Protein AF-A0A416MFR2-F1 (afdb_monomer_lite)

pLDDT: mean 89.06, std 9.49, range [51.16, 98.5]

Radius of gyration: 23.29 Å; chains: 1; bounding box: 56×55×57 Å

Sequence (315 aa):
MPYLSEDGSKNVYITNNTRLYGLNKDLEQEGNEQKLEDAMHVLEVMSTNEGCNALIGDVITSMWSIKGYKVSEESPYADAIQQINNGYMAPLIYNGWEGYSVSFGEAVRSWVEGKQTGEEAVAVLDEVQQQKKESGTTYYGEATELLDTKQAAQLSGQIFLEATGADAALISYNIYQPEVLSNLENGYGANGQILPGKMSEEDITIFLPTGWYDTLQTATLTGNQIKQMAKDGCDLRGNGYPYPYVLMTKDGSELEDENEYIVVICGIPKVMKESGSLNLQDTGIVGLDAAKEYLAKVGELSSATLDDSLVQTVE

Structure (mmCIF, N/CA/C/O backbone):
data_AF-A0A416MFR2-F1
#
_entry.id   AF-A0A416MFR2-F1
#
loop_
_atom_site.group_PDB
_atom_site.id
_atom_site.type_symbol
_atom_site.label_atom_id
_atom_site.label_alt_id
_atom_site.label_comp_id
_atom_site.label_asym_id
_atom_site.label_entity_id
_atom_site.label_seq_id
_atom_site.pdbx_PDB_ins_code
_atom_site.Cartn_x
_atom_site.Cartn_y
_atom_site.Cartn_z
_atom_site.occupancy
_atom_site.B_iso_or_equiv
_atom_site.auth_seq_id
_atom_site.auth_comp_id
_atom_site.auth_asym_id
_atom_site.auth_atom_id
_atom_site.pdbx_PDB_model_num
ATOM 1 N N . MET A 1 1 ? 17.347 -7.670 -24.859 1.00 63.47 1 MET A N 1
ATOM 2 C CA . MET A 1 1 ? 17.674 -8.801 -25.750 1.00 63.47 1 MET A CA 1
ATOM 3 C C . MET A 1 1 ? 18.120 -9.953 -24.875 1.00 63.47 1 MET A C 1
ATOM 5 O O . MET A 1 1 ? 18.930 -9.698 -23.989 1.00 63.47 1 MET A O 1
ATOM 9 N N . PRO A 1 2 ? 17.582 -11.170 -25.030 1.00 77.00 2 PRO A N 1
ATOM 10 C CA . PRO A 1 2 ? 18.097 -12.311 -24.287 1.00 77.00 2 PRO A CA 1
ATOM 11 C C . PRO A 1 2 ? 19.507 -12.655 -24.785 1.00 77.00 2 PRO A C 1
ATOM 13 O O . PRO A 1 2 ? 19.737 -12.757 -25.989 1.00 77.00 2 PRO A O 1
ATOM 16 N N . TYR A 1 3 ? 20.442 -12.826 -23.860 1.00 81.56 3 TYR A N 1
ATOM 17 C CA . TYR A 1 3 ? 21.670 -13.571 -24.082 1.00 81.56 3 TYR A CA 1
ATOM 18 C C . TYR A 1 3 ? 21.385 -15.029 -23.746 1.00 81.56 3 TYR A C 1
ATOM 20 O O . TYR A 1 3 ? 20.874 -15.324 -22.665 1.00 81.56 3 TYR A O 1
ATOM 28 N N . LEU A 1 4 ? 21.694 -15.922 -24.680 1.00 85.38 4 LEU A N 1
ATOM 29 C CA . LEU A 1 4 ? 21.561 -17.358 -24.491 1.00 85.38 4 LEU A CA 1
ATOM 30 C C . LEU A 1 4 ? 22.955 -17.973 -24.569 1.00 85.38 4 LEU A C 1
ATOM 32 O O . LEU A 1 4 ? 23.616 -17.870 -25.604 1.00 85.38 4 LEU A O 1
ATOM 36 N N . SER A 1 5 ? 23.406 -18.580 -23.475 1.00 82.69 5 SER A N 1
ATOM 37 C CA . SER A 1 5 ? 24.654 -19.345 -23.455 1.00 82.69 5 SER A CA 1
ATOM 38 C C . SER A 1 5 ? 24.498 -20.617 -24.288 1.00 82.69 5 SER A C 1
ATOM 40 O O . SER A 1 5 ? 23.414 -21.198 -24.330 1.00 82.69 5 SER A O 1
ATOM 42 N N . GLU A 1 6 ? 25.584 -21.094 -24.894 1.00 81.88 6 GLU A N 1
ATOM 43 C CA . GLU A 1 6 ? 25.571 -22.279 -25.768 1.00 81.88 6 GLU A CA 1
ATOM 44 C C . GLU A 1 6 ? 25.053 -23.548 -25.066 1.00 81.88 6 GLU A C 1
ATOM 46 O O . GLU A 1 6 ? 24.338 -24.343 -25.671 1.00 81.88 6 GLU A O 1
ATOM 51 N N . ASP A 1 7 ? 25.347 -23.707 -23.773 1.00 84.81 7 ASP A N 1
ATOM 52 C CA . ASP A 1 7 ? 24.879 -24.824 -22.942 1.00 84.81 7 ASP A CA 1
ATOM 53 C C . ASP A 1 7 ? 23.569 -24.531 -22.183 1.00 84.81 7 ASP A C 1
ATOM 55 O O . ASP A 1 7 ? 23.082 -25.369 -21.424 1.00 84.81 7 ASP A O 1
ATOM 59 N N . GLY A 1 8 ? 22.996 -23.339 -22.373 1.00 79.88 8 GLY A N 1
ATOM 60 C CA . GLY A 1 8 ? 21.787 -22.872 -21.693 1.00 79.88 8 GLY A CA 1
ATOM 61 C C . GLY A 1 8 ? 21.924 -22.585 -20.190 1.00 79.88 8 GLY A C 1
ATOM 62 O O . GLY A 1 8 ? 20.918 -22.260 -19.561 1.00 79.88 8 GLY A O 1
ATOM 63 N N . SER A 1 9 ? 23.121 -22.688 -19.601 1.00 80.06 9 SER A N 1
ATOM 64 C CA . SER A 1 9 ? 23.341 -22.524 -18.155 1.00 80.06 9 SER A CA 1
ATOM 65 C C . SER A 1 9 ? 23.285 -21.070 -17.669 1.00 80.06 9 SER A C 1
ATOM 67 O O . SER A 1 9 ? 22.998 -20.819 -16.499 1.00 80.06 9 SER A O 1
ATOM 69 N N . LYS A 1 10 ? 23.530 -20.107 -18.562 1.00 76.25 10 LYS A N 1
ATOM 70 C CA . LYS A 1 10 ? 23.619 -18.669 -18.274 1.00 76.25 10 LYS A CA 1
ATOM 71 C C . LYS A 1 10 ? 22.801 -17.861 -19.277 1.00 76.25 10 LYS A C 1
ATOM 73 O O . LYS A 1 10 ? 23.303 -16.983 -19.978 1.00 76.25 10 LYS A O 1
ATOM 78 N N . ASN A 1 11 ? 21.512 -18.170 -19.347 1.00 82.94 11 ASN A N 1
ATOM 79 C CA . ASN A 1 11 ? 20.561 -17.381 -20.120 1.00 82.94 11 ASN A CA 1
ATOM 80 C C . ASN A 1 11 ? 20.132 -16.156 -19.304 1.00 82.94 11 ASN A C 1
ATOM 82 O O . ASN A 1 11 ? 19.640 -16.303 -18.186 1.00 82.94 11 ASN A O 1
ATOM 86 N N . VAL A 1 12 ? 20.295 -14.952 -19.852 1.00 79.94 12 VAL A N 1
ATOM 87 C CA . VAL A 1 12 ? 19.971 -13.709 -19.142 1.00 79.94 12 VAL A CA 1
ATOM 88 C C . VAL A 1 12 ? 19.299 -12.693 -20.056 1.00 79.94 12 VAL A C 1
ATOM 90 O O . VAL A 1 12 ? 19.671 -12.527 -21.216 1.00 79.94 12 VAL A O 1
ATOM 93 N N . TYR A 1 13 ? 18.299 -11.981 -19.543 1.00 77.81 13 TYR A N 1
ATOM 94 C CA . TYR A 1 13 ? 17.712 -10.850 -20.253 1.00 77.81 13 TYR A CA 1
ATOM 95 C C . TYR A 1 13 ? 18.579 -9.611 -20.066 1.00 77.81 13 TYR A C 1
ATOM 97 O O . TYR A 1 13 ? 18.756 -9.128 -18.954 1.00 77.81 13 TYR A O 1
ATOM 105 N N . ILE A 1 14 ? 19.092 -9.066 -21.169 1.00 78.44 14 ILE A N 1
ATOM 106 C CA . ILE A 1 14 ? 19.822 -7.802 -21.149 1.00 78.44 14 ILE A CA 1
ATOM 107 C C . ILE A 1 14 ? 18.831 -6.653 -21.358 1.00 78.44 14 ILE A C 1
ATOM 109 O O . ILE A 1 14 ? 18.327 -6.442 -22.474 1.00 78.44 14 ILE A O 1
ATOM 113 N N . THR A 1 15 ? 18.574 -5.905 -20.289 1.00 74.50 15 THR A N 1
ATOM 114 C CA . THR A 1 15 ? 17.776 -4.671 -20.280 1.00 74.50 15 THR A CA 1
ATOM 115 C C . THR A 1 15 ? 18.671 -3.449 -20.055 1.00 74.50 15 THR A C 1
ATOM 117 O O . THR A 1 15 ? 19.781 -3.568 -19.545 1.00 74.50 15 THR A O 1
ATOM 120 N N . ASN A 1 16 ? 18.196 -2.269 -20.454 1.00 70.25 16 ASN A N 1
ATOM 121 C CA . ASN A 1 16 ? 18.824 -0.985 -20.133 1.00 70.25 16 ASN A CA 1
ATOM 122 C C . ASN A 1 16 ? 18.715 -0.674 -18.619 1.00 70.25 16 ASN A C 1
ATOM 124 O O . ASN A 1 16 ? 18.084 -1.437 -17.885 1.00 70.25 16 ASN A O 1
ATOM 128 N N . ASN A 1 17 ? 19.323 0.430 -18.162 1.00 68.38 17 ASN A N 1
ATOM 129 C CA . ASN A 1 17 ? 19.351 0.858 -16.755 1.00 68.38 17 ASN A CA 1
ATOM 130 C C . ASN A 1 17 ? 17.977 0.723 -16.079 1.00 68.38 17 ASN A C 1
ATOM 132 O O . ASN A 1 17 ? 17.013 1.371 -16.480 1.00 68.38 17 ASN A O 1
ATOM 136 N N . THR A 1 18 ? 17.910 -0.096 -15.031 1.00 64.62 18 THR A N 1
ATOM 137 C CA . THR A 1 18 ? 16.665 -0.411 -14.313 1.00 64.62 18 THR A CA 1
ATOM 138 C C . THR A 1 18 ? 16.421 0.481 -13.100 1.00 64.62 18 THR A C 1
ATOM 140 O O . THR A 1 18 ? 15.325 0.469 -12.550 1.00 64.62 18 THR A O 1
ATOM 143 N N . ARG A 1 19 ? 17.424 1.254 -12.664 1.00 72.19 19 ARG A N 1
ATOM 144 C CA . ARG A 1 19 ? 17.328 2.164 -11.516 1.00 72.19 19 ARG A CA 1
ATOM 145 C C . ARG A 1 19 ? 17.951 3.508 -11.860 1.00 72.19 19 ARG A C 1
ATOM 147 O O . ARG A 1 19 ? 19.097 3.572 -12.300 1.00 72.19 19 ARG A O 1
ATOM 154 N N . LEU A 1 20 ? 17.179 4.568 -11.657 1.00 78.25 20 LEU A N 1
ATOM 155 C CA . LEU A 1 20 ? 17.582 5.955 -11.848 1.00 78.25 20 LEU A CA 1
ATOM 156 C C . LEU A 1 20 ? 17.261 6.706 -10.557 1.00 78.25 20 LEU A C 1
ATOM 158 O O . LEU A 1 20 ? 16.184 6.521 -9.994 1.00 78.25 20 LEU A O 1
ATOM 162 N N . TYR A 1 21 ? 18.184 7.549 -10.107 1.00 82.12 21 TYR A N 1
ATOM 163 C CA . TYR A 1 21 ? 17.992 8.401 -8.938 1.00 82.12 21 TYR A CA 1
ATOM 164 C C . TYR A 1 21 ? 17.937 9.849 -9.415 1.00 82.12 21 TYR A C 1
ATOM 166 O O . TYR A 1 21 ? 18.883 10.338 -10.032 1.00 82.12 21 TYR A O 1
ATOM 174 N N . GLY A 1 22 ? 16.793 10.494 -9.200 1.00 86.12 22 GLY A N 1
ATOM 175 C CA . GLY A 1 22 ? 16.545 11.879 -9.588 1.00 86.12 22 GLY A CA 1
ATOM 176 C C . GLY A 1 22 ? 16.508 12.802 -8.377 1.00 86.12 22 GLY A C 1
ATOM 177 O O . GLY A 1 22 ? 16.241 12.366 -7.259 1.00 86.12 22 GLY A O 1
ATOM 178 N N . LEU A 1 23 ? 16.748 14.087 -8.616 1.00 92.19 23 LEU A N 1
ATOM 179 C CA . LEU A 1 23 ? 16.543 15.141 -7.630 1.00 92.19 23 LEU A CA 1
ATOM 180 C C . LEU A 1 23 ? 15.201 15.820 -7.873 1.00 92.19 23 LEU A C 1
ATOM 182 O O . LEU A 1 23 ? 14.804 16.033 -9.020 1.00 92.19 23 LEU A O 1
ATOM 186 N N . ASN A 1 24 ? 14.511 16.179 -6.792 1.00 90.25 24 ASN A N 1
ATOM 187 C CA . ASN A 1 24 ? 13.306 16.987 -6.898 1.00 90.25 24 ASN A CA 1
ATOM 188 C C . ASN A 1 24 ? 13.683 18.394 -7.399 1.00 90.25 24 ASN A C 1
ATOM 190 O O . ASN A 1 24 ? 14.586 19.025 -6.849 1.00 90.25 24 ASN A O 1
ATOM 194 N N . LYS A 1 25 ? 12.966 18.888 -8.414 1.00 91.38 25 LYS A N 1
ATOM 195 C CA . LYS A 1 25 ? 13.115 20.241 -8.969 1.00 91.38 25 LYS A CA 1
ATOM 196 C C . LYS A 1 25 ? 13.033 21.333 -7.897 1.00 91.38 25 LYS A C 1
ATOM 198 O O . LYS A 1 25 ? 13.699 22.355 -8.016 1.00 91.38 25 LYS A O 1
ATOM 203 N N . ASP A 1 26 ? 12.251 21.125 -6.843 1.00 91.56 26 ASP A N 1
ATOM 204 C CA . ASP A 1 26 ? 12.073 22.122 -5.784 1.00 91.56 26 ASP A CA 1
ATOM 205 C C . ASP A 1 26 ? 13.346 22.381 -4.964 1.00 91.56 26 ASP A C 1
ATOM 207 O O . ASP A 1 26 ? 13.441 23.395 -4.271 1.00 91.56 26 ASP A O 1
ATOM 211 N N . LEU A 1 27 ? 14.362 21.517 -5.076 1.00 94.56 27 LEU A N 1
ATOM 212 C CA . LEU A 1 27 ? 15.682 21.765 -4.495 1.00 94.56 27 LEU A CA 1
ATOM 213 C C . LEU A 1 27 ? 16.394 22.976 -5.126 1.00 94.56 27 LEU A C 1
ATOM 215 O O . LEU A 1 27 ? 17.307 23.513 -4.511 1.00 94.56 27 LEU A O 1
ATOM 219 N N . GLU A 1 28 ? 15.967 23.439 -6.306 1.00 92.06 28 GLU A N 1
ATOM 220 C CA . GLU A 1 28 ? 16.481 24.663 -6.940 1.00 92.06 28 GLU A CA 1
ATOM 221 C C . GLU A 1 28 ? 15.902 25.956 -6.333 1.00 92.06 28 GLU A C 1
ATOM 223 O O . GLU A 1 28 ? 16.357 27.051 -6.669 1.00 92.06 28 GLU A O 1
ATOM 228 N N . GLN A 1 29 ? 14.875 25.861 -5.480 1.00 95.31 29 GLN A N 1
ATOM 229 C CA . GLN A 1 29 ? 14.222 27.027 -4.880 1.00 95.31 29 GLN A C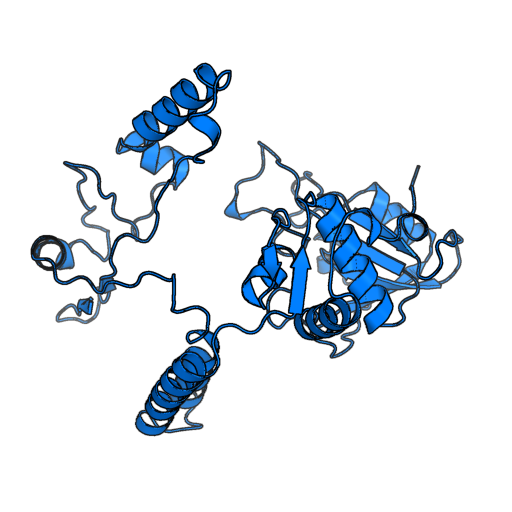A 1
ATOM 230 C C . GLN A 1 29 ? 15.095 27.671 -3.786 1.00 95.31 29 GLN A C 1
ATOM 232 O O . GLN A 1 29 ? 15.807 26.984 -3.053 1.00 95.31 29 GLN A O 1
ATOM 237 N N . GLU A 1 30 ? 15.003 28.999 -3.651 1.00 94.81 30 GLU A N 1
ATOM 238 C CA . GLU A 1 30 ? 15.726 29.776 -2.630 1.00 94.81 30 GLU A CA 1
ATOM 239 C C . GLU A 1 30 ? 15.417 29.260 -1.214 1.00 94.81 30 GLU A C 1
ATOM 241 O O . GLU A 1 30 ? 14.258 29.015 -0.867 1.00 94.81 30 GLU A O 1
ATOM 246 N N . GLY A 1 31 ? 16.455 29.085 -0.391 1.00 95.50 31 GLY A N 1
ATOM 247 C CA . GLY A 1 31 ? 16.345 28.526 0.960 1.00 95.50 31 GLY A CA 1
ATOM 248 C C . GLY A 1 31 ? 16.496 27.001 1.051 1.00 95.50 31 GLY A C 1
ATOM 249 O O . GLY A 1 31 ? 16.492 26.461 2.161 1.00 95.50 31 GLY A O 1
ATOM 250 N N . ASN A 1 32 ? 16.639 26.290 -0.075 1.00 96.50 32 ASN A N 1
ATOM 251 C CA . ASN A 1 32 ? 16.930 24.850 -0.111 1.00 96.50 32 ASN A CA 1
ATOM 252 C C . ASN A 1 32 ? 18.406 24.530 -0.423 1.00 96.50 32 ASN A C 1
ATOM 254 O O . ASN A 1 32 ? 18.726 23.369 -0.667 1.00 96.50 32 ASN A O 1
ATOM 258 N N . GLU A 1 33 ? 19.320 25.503 -0.377 1.00 97.12 33 GLU A N 1
ATOM 259 C CA . GLU A 1 33 ? 20.715 25.346 -0.817 1.00 97.12 33 GLU A CA 1
ATOM 260 C C . GLU A 1 33 ? 21.427 24.195 -0.096 1.00 97.12 33 GLU A C 1
ATOM 262 O O . GLU A 1 33 ? 22.039 23.350 -0.745 1.00 97.12 33 GLU A O 1
ATOM 267 N N . GLN A 1 34 ? 21.275 24.105 1.231 1.00 97.19 34 GLN A N 1
ATOM 268 C CA . GLN A 1 34 ? 21.856 23.006 2.008 1.00 97.19 34 GLN A CA 1
ATOM 269 C C . GLN A 1 34 ? 21.239 21.653 1.635 1.00 97.19 34 GLN A C 1
ATOM 271 O O . GLN A 1 34 ? 21.953 20.668 1.507 1.00 97.19 34 GLN A O 1
ATOM 276 N N . LYS A 1 35 ? 19.918 21.588 1.416 1.00 96.50 35 LYS A N 1
ATOM 277 C CA . LYS A 1 35 ? 19.254 20.333 1.022 1.00 96.50 35 LYS A CA 1
ATOM 278 C C . LYS A 1 35 ? 19.716 19.871 -0.355 1.00 96.50 35 LYS A C 1
ATOM 280 O O . LYS A 1 35 ? 19.846 18.672 -0.578 1.00 96.50 35 LYS A O 1
ATOM 285 N N . LEU A 1 36 ? 19.933 20.810 -1.277 1.00 96.56 36 LEU A N 1
ATOM 286 C CA . LEU A 1 36 ? 20.484 20.514 -2.592 1.00 96.56 36 LEU A CA 1
ATOM 287 C C . LEU A 1 36 ? 21.918 19.993 -2.468 1.00 96.56 36 LEU A C 1
ATOM 289 O O . LEU A 1 36 ? 22.236 18.983 -3.087 1.00 96.56 36 LEU A O 1
ATOM 293 N N . GLU A 1 37 ? 22.759 20.633 -1.652 1.00 96.75 37 GLU A N 1
ATOM 294 C CA . GLU A 1 37 ? 24.123 20.165 -1.379 1.00 96.75 37 GLU A CA 1
ATOM 295 C C . GLU A 1 37 ? 24.127 18.749 -0.784 1.00 96.75 37 GLU A C 1
ATOM 297 O O . GLU A 1 37 ? 24.805 17.866 -1.311 1.00 96.75 37 GLU A O 1
ATOM 302 N N . ASP A 1 38 ? 23.304 18.499 0.236 1.00 97.06 38 ASP A N 1
ATOM 303 C CA . ASP A 1 38 ? 23.187 17.190 0.883 1.00 97.06 38 ASP A CA 1
ATOM 304 C C . ASP A 1 38 ? 22.694 16.120 -0.105 1.00 97.06 38 ASP A C 1
ATOM 306 O O . ASP A 1 38 ? 23.257 15.028 -0.185 1.00 97.06 38 ASP A O 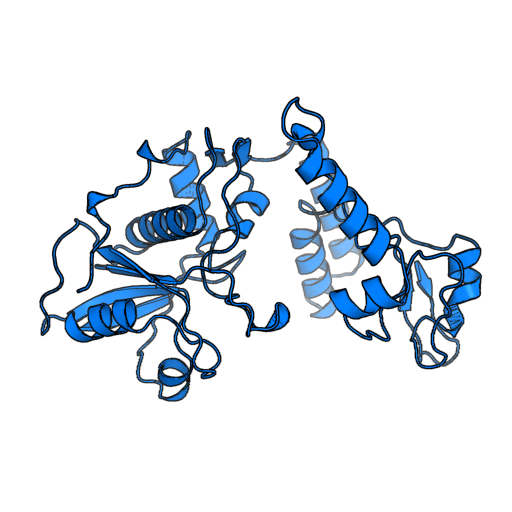1
ATOM 310 N N . ALA A 1 39 ? 21.672 16.429 -0.910 1.00 95.44 39 ALA A N 1
ATOM 311 C CA . ALA A 1 39 ? 21.140 15.500 -1.904 1.00 95.44 39 ALA A CA 1
ATOM 312 C C . ALA A 1 39 ? 22.156 15.204 -3.021 1.00 95.44 39 ALA A C 1
ATOM 314 O O . ALA A 1 39 ? 22.285 14.057 -3.458 1.00 95.44 39 ALA A O 1
ATOM 315 N N . MET A 1 40 ? 22.923 16.210 -3.452 1.00 95.25 40 MET A N 1
ATOM 316 C CA . MET A 1 40 ? 24.034 16.029 -4.387 1.00 95.25 40 MET A CA 1
ATOM 317 C C . MET A 1 40 ? 25.133 15.151 -3.787 1.00 95.25 40 MET A C 1
ATOM 319 O O . MET A 1 40 ? 25.654 14.280 -4.483 1.00 95.25 40 MET A O 1
ATOM 323 N N . HIS A 1 41 ? 25.451 15.329 -2.504 1.00 95.00 41 HIS A N 1
ATOM 324 C CA . HIS A 1 41 ? 26.432 14.496 -1.819 1.00 95.00 41 HIS A CA 1
ATOM 325 C C . HIS A 1 41 ? 25.961 13.039 -1.691 1.00 95.00 41 HIS A C 1
ATOM 327 O O . HIS A 1 41 ? 26.739 12.117 -1.923 1.00 95.00 41 HIS A O 1
ATOM 333 N N . VAL A 1 42 ? 24.672 12.797 -1.425 1.00 92.44 42 VAL A N 1
ATOM 334 C CA . VAL A 1 42 ? 24.102 11.438 -1.457 1.00 92.44 42 VAL A CA 1
ATOM 335 C C . VAL A 1 42 ? 24.283 10.801 -2.839 1.00 92.44 42 VAL A C 1
ATOM 337 O O . VAL A 1 42 ? 24.758 9.668 -2.932 1.00 92.44 42 VAL A O 1
ATOM 340 N N . LEU A 1 43 ? 23.976 11.526 -3.922 1.00 91.56 43 LEU A N 1
ATOM 341 C CA . LEU A 1 43 ? 24.185 11.024 -5.286 1.00 91.56 43 LEU A CA 1
ATOM 342 C C . LEU A 1 43 ? 25.665 10.782 -5.607 1.00 91.56 43 LEU A C 1
ATOM 344 O O . LEU A 1 43 ? 25.987 9.818 -6.304 1.00 91.56 43 LEU A O 1
ATOM 348 N N . GLU A 1 44 ? 26.568 11.618 -5.096 1.00 91.38 44 GLU A N 1
ATOM 349 C CA . GLU A 1 44 ? 28.017 11.434 -5.216 1.00 91.38 44 GLU A CA 1
ATOM 350 C C . GLU A 1 44 ? 28.464 10.133 -4.541 1.00 91.38 44 GLU A C 1
ATOM 352 O O . GLU A 1 44 ? 29.106 9.300 -5.185 1.00 91.38 44 GLU A O 1
ATOM 357 N N . VAL A 1 45 ? 28.073 9.920 -3.280 1.00 91.06 45 VAL A N 1
ATOM 358 C CA . VAL A 1 45 ? 28.378 8.697 -2.524 1.00 91.06 45 VAL A CA 1
ATOM 359 C C . VAL A 1 45 ? 27.841 7.472 -3.264 1.00 91.06 45 VAL A C 1
ATOM 361 O O . VAL A 1 45 ? 28.574 6.501 -3.474 1.00 91.06 45 VAL A O 1
ATOM 364 N N . MET A 1 46 ? 26.593 7.535 -3.736 1.00 88.00 46 MET A N 1
ATOM 365 C CA . MET A 1 46 ? 25.954 6.466 -4.511 1.00 88.00 46 MET A CA 1
ATOM 366 C C . MET A 1 46 ? 26.618 6.218 -5.870 1.00 88.00 46 MET A C 1
ATOM 368 O O . MET A 1 46 ? 26.549 5.106 -6.386 1.00 88.00 46 MET A O 1
ATOM 372 N N . SER A 1 47 ? 27.322 7.200 -6.432 1.00 87.56 47 SER A N 1
ATOM 373 C CA . SER A 1 47 ? 28.048 7.076 -7.704 1.00 87.56 47 SER A CA 1
ATOM 374 C C . SER A 1 47 ? 29.405 6.365 -7.565 1.00 87.56 47 SER A C 1
ATOM 376 O O . SER A 1 47 ? 30.283 6.499 -8.422 1.00 87.56 47 SER A O 1
ATOM 378 N N . THR A 1 48 ? 29.582 5.573 -6.504 1.00 88.62 48 THR A N 1
ATOM 379 C CA . THR A 1 48 ? 30.757 4.732 -6.247 1.00 88.62 48 THR A CA 1
ATOM 380 C C . THR A 1 48 ? 30.358 3.260 -6.098 1.00 88.62 48 THR A C 1
ATOM 382 O O . THR A 1 48 ? 29.226 2.945 -5.733 1.00 88.62 48 THR A O 1
ATOM 385 N N . ASN A 1 49 ? 31.284 2.332 -6.379 1.00 85.31 49 ASN A N 1
ATOM 386 C CA . ASN A 1 49 ? 31.015 0.896 -6.196 1.00 85.31 49 ASN A CA 1
ATOM 387 C C . ASN A 1 49 ? 30.631 0.580 -4.741 1.00 85.31 49 ASN A C 1
ATOM 389 O O . ASN A 1 49 ? 29.743 -0.230 -4.505 1.00 85.31 49 ASN A O 1
ATOM 393 N N . GLU A 1 50 ? 31.288 1.235 -3.780 1.00 86.50 50 GLU A N 1
ATOM 394 C CA . GLU A 1 50 ? 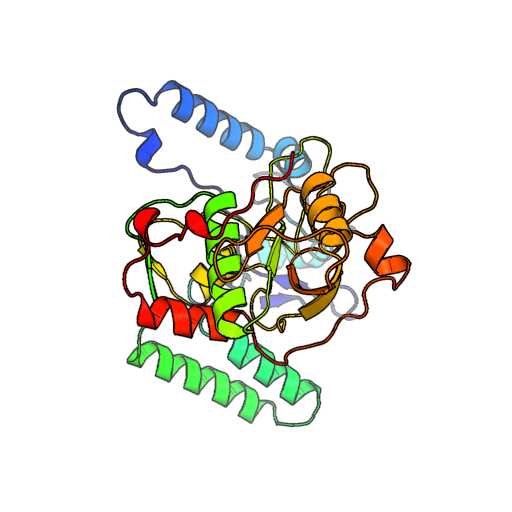30.996 1.094 -2.352 1.00 86.50 50 GLU A CA 1
ATOM 395 C C . GLU A 1 50 ? 29.596 1.611 -2.008 1.00 86.50 50 GLU A C 1
ATOM 397 O O . GLU A 1 50 ? 28.830 0.895 -1.371 1.00 86.50 50 GLU A O 1
ATOM 402 N N . GLY A 1 51 ? 29.220 2.798 -2.495 1.00 87.12 51 GLY A N 1
ATOM 403 C CA . GLY A 1 51 ? 27.899 3.376 -2.251 1.00 87.12 51 GLY A CA 1
ATOM 404 C C . GLY A 1 51 ? 26.756 2.558 -2.854 1.00 87.12 51 GLY A C 1
ATOM 405 O O . GLY A 1 51 ? 25.763 2.300 -2.177 1.00 87.12 51 GLY A O 1
ATOM 406 N N . CYS A 1 52 ? 26.901 2.084 -4.098 1.00 83.94 52 CYS A N 1
ATOM 407 C CA . CYS A 1 52 ? 25.912 1.191 -4.714 1.00 83.94 52 CYS A CA 1
ATOM 408 C C . CYS A 1 52 ? 25.769 -0.129 -3.940 1.00 83.94 52 CYS A C 1
ATOM 410 O O . CYS A 1 52 ? 24.646 -0.568 -3.685 1.00 83.94 52 CYS A O 1
ATOM 412 N N . ASN A 1 53 ? 26.889 -0.730 -3.519 1.00 80.75 53 ASN A N 1
ATOM 413 C CA . ASN A 1 53 ? 26.879 -1.947 -2.705 1.00 80.75 53 ASN A CA 1
ATOM 414 C C . ASN A 1 53 ? 26.255 -1.714 -1.321 1.00 80.75 53 ASN A C 1
ATOM 416 O O . ASN A 1 53 ? 25.562 -2.593 -0.822 1.00 80.75 53 ASN A O 1
ATOM 420 N N . ALA A 1 54 ? 26.466 -0.551 -0.702 1.00 83.25 54 ALA A N 1
ATOM 421 C CA . ALA A 1 54 ? 25.855 -0.214 0.582 1.00 83.25 54 ALA A CA 1
ATOM 422 C C . ALA A 1 54 ? 24.328 -0.059 0.478 1.00 83.25 54 ALA A C 1
ATOM 424 O O . ALA A 1 54 ? 23.611 -0.456 1.393 1.00 83.25 54 ALA A O 1
ATOM 425 N N . LEU A 1 55 ? 23.828 0.489 -0.636 1.00 78.19 55 LEU A N 1
ATOM 426 C CA . LEU A 1 55 ? 22.398 0.727 -0.840 1.00 78.19 55 LEU A CA 1
ATOM 427 C C . LEU A 1 55 ? 21.629 -0.528 -1.270 1.00 78.19 55 LEU A C 1
ATOM 429 O O . LEU A 1 55 ? 20.526 -0.775 -0.788 1.00 78.19 55 LEU A O 1
ATOM 433 N N . ILE A 1 56 ? 22.167 -1.284 -2.229 1.00 76.06 56 ILE A N 1
ATOM 434 C CA . ILE A 1 56 ? 21.455 -2.411 -2.855 1.00 76.06 56 ILE A CA 1
ATOM 435 C C . ILE A 1 56 ? 21.905 -3.760 -2.273 1.00 76.06 56 ILE A C 1
ATOM 437 O O . ILE A 1 56 ? 21.175 -4.747 -2.370 1.00 76.06 56 ILE A O 1
ATOM 441 N N . GLY A 1 57 ? 23.073 -3.808 -1.634 1.00 72.44 57 GLY A N 1
ATOM 442 C CA . GLY A 1 57 ? 23.745 -5.048 -1.264 1.00 72.44 57 GLY A CA 1
ATOM 443 C C . GLY A 1 57 ? 24.540 -5.646 -2.426 1.00 72.44 57 GLY A C 1
ATOM 444 O O . GLY A 1 57 ? 24.499 -5.166 -3.562 1.00 72.44 57 GLY A O 1
ATOM 445 N N . ASP A 1 58 ? 25.275 -6.720 -2.136 1.00 69.81 58 ASP A N 1
ATOM 446 C CA . ASP A 1 58 ? 25.963 -7.506 -3.159 1.00 69.81 58 ASP A CA 1
ATOM 447 C C . ASP A 1 58 ? 24.960 -8.430 -3.858 1.00 69.81 58 ASP A C 1
ATOM 449 O O . ASP A 1 58 ? 24.531 -9.454 -3.320 1.00 69.81 58 ASP A O 1
ATOM 453 N N . VAL A 1 59 ? 24.526 -8.020 -5.048 1.00 72.44 59 VAL A N 1
ATOM 454 C CA . VAL A 1 59 ? 23.533 -8.738 -5.844 1.00 72.44 59 VAL A CA 1
ATOM 455 C C . VAL A 1 59 ? 24.197 -9.197 -7.133 1.00 72.44 59 VAL A C 1
ATOM 457 O O . VAL A 1 59 ? 24.371 -8.410 -8.062 1.00 72.44 59 VAL A O 1
ATOM 460 N N . ILE A 1 60 ? 24.510 -10.493 -7.222 1.00 77.31 60 ILE A N 1
ATOM 461 C CA . ILE A 1 60 ? 25.181 -11.088 -8.393 1.00 77.31 60 ILE A CA 1
ATOM 462 C C . ILE A 1 60 ? 24.404 -10.880 -9.704 1.00 77.31 60 ILE A C 1
ATOM 464 O O . ILE A 1 60 ? 24.990 -10.901 -10.786 1.00 77.31 60 ILE A O 1
ATOM 468 N N . THR A 1 61 ? 23.090 -10.651 -9.614 1.00 76.69 61 THR A N 1
ATOM 469 C CA . THR A 1 61 ? 22.182 -10.378 -10.738 1.00 76.69 61 THR A CA 1
ATOM 470 C C . THR A 1 61 ? 22.039 -8.886 -11.070 1.00 76.69 61 THR A C 1
ATOM 472 O O . THR A 1 61 ? 21.134 -8.521 -11.819 1.00 76.69 61 THR A O 1
ATOM 475 N N . SER A 1 62 ? 22.895 -8.021 -10.527 1.00 78.44 62 SER A N 1
ATOM 476 C CA . SER A 1 62 ? 22.924 -6.582 -10.805 1.00 78.44 62 SER A CA 1
ATOM 477 C C . SER A 1 62 ? 24.285 -6.167 -11.364 1.00 78.44 62 SER A C 1
ATOM 479 O O . SER A 1 62 ? 25.302 -6.805 -11.105 1.00 78.44 62 SER A O 1
ATOM 481 N N . MET A 1 63 ? 24.311 -5.082 -12.139 1.00 81.81 63 MET A N 1
ATOM 482 C CA . MET A 1 63 ? 25.541 -4.450 -12.616 1.00 81.81 63 MET A CA 1
ATOM 483 C C . MET A 1 63 ? 25.459 -2.948 -12.382 1.00 81.81 63 MET A C 1
ATOM 485 O O . MET A 1 63 ? 24.417 -2.339 -12.629 1.00 81.81 63 MET A O 1
ATOM 489 N N . TRP A 1 64 ? 26.562 -2.339 -11.951 1.00 82.94 64 TRP A N 1
ATOM 490 C CA . TRP A 1 64 ? 26.612 -0.897 -11.740 1.00 82.94 64 TRP A CA 1
ATOM 491 C C . TRP A 1 64 ? 27.030 -0.182 -13.016 1.00 82.94 64 TRP A C 1
ATOM 493 O O . TRP A 1 64 ? 28.062 -0.487 -13.614 1.00 82.94 64 TRP A O 1
ATOM 503 N N . SER A 1 65 ? 26.273 0.845 -13.390 1.00 78.94 65 SER A N 1
ATOM 504 C CA . SER A 1 65 ? 26.613 1.796 -14.453 1.00 78.94 65 SER A CA 1
ATOM 505 C C . SER A 1 65 ? 27.699 2.792 -14.008 1.00 78.94 65 SER A C 1
ATOM 507 O O . SER A 1 65 ? 27.665 3.972 -14.350 1.00 78.94 65 SER A O 1
ATOM 509 N N . ILE A 1 66 ? 28.671 2.314 -13.225 1.00 82.88 66 ILE A N 1
ATOM 510 C CA . ILE A 1 66 ? 29.791 3.078 -12.680 1.00 82.88 66 ILE A CA 1
ATOM 511 C C . ILE A 1 66 ? 31.037 2.749 -13.487 1.00 82.88 66 ILE A C 1
ATOM 513 O O . ILE A 1 66 ? 31.361 1.589 -13.758 1.00 82.88 66 ILE A O 1
ATOM 517 N N . LYS A 1 67 ? 31.781 3.789 -13.858 1.00 78.19 67 LYS A N 1
ATOM 518 C CA . LYS A 1 67 ? 33.032 3.621 -14.590 1.00 78.19 67 LYS A CA 1
ATOM 519 C C . LYS A 1 67 ? 34.000 2.743 -13.791 1.00 78.19 67 LYS A C 1
ATOM 521 O O . LYS A 1 67 ? 34.390 3.085 -12.681 1.00 78.19 67 LYS A O 1
ATOM 526 N N . GLY A 1 68 ? 34.442 1.645 -14.401 1.00 78.75 68 GLY A N 1
ATOM 527 C CA . GLY A 1 68 ? 35.396 0.721 -13.785 1.00 78.75 68 GLY A CA 1
ATOM 528 C C . GLY A 1 68 ? 34.768 -0.326 -12.864 1.00 78.75 68 GLY A C 1
ATOM 529 O O . GLY A 1 68 ? 35.518 -1.077 -12.240 1.00 78.75 68 GLY A O 1
ATOM 530 N N . TYR A 1 69 ? 33.434 -0.416 -12.795 1.00 85.00 69 TYR A N 1
ATOM 531 C CA . TYR A 1 69 ? 32.772 -1.581 -12.214 1.00 85.00 69 TYR A CA 1
ATOM 532 C C . TYR A 1 69 ? 33.221 -2.859 -12.935 1.00 85.00 69 TYR A C 1
ATOM 534 O O . TYR A 1 69 ? 33.361 -2.888 -14.162 1.00 85.00 69 TYR A O 1
ATOM 542 N N . LYS A 1 70 ? 33.479 -3.912 -12.159 1.00 85.38 70 LYS A N 1
ATOM 543 C CA . LYS A 1 70 ? 33.867 -5.225 -12.670 1.00 85.38 70 LYS A CA 1
ATOM 544 C C . LYS A 1 70 ? 32.752 -6.203 -12.358 1.00 85.38 70 LYS A C 1
ATOM 546 O O . LYS A 1 70 ? 32.448 -6.431 -11.193 1.00 85.38 70 LYS A O 1
ATOM 551 N N . VAL A 1 71 ? 32.180 -6.779 -13.407 1.00 86.06 71 VAL A N 1
ATOM 552 C CA . VAL A 1 71 ? 31.208 -7.861 -13.277 1.00 86.06 71 VAL A CA 1
ATOM 553 C C . VAL A 1 71 ? 31.912 -9.069 -12.661 1.00 86.06 71 VAL A C 1
ATOM 555 O O . VAL A 1 71 ? 32.997 -9.444 -13.108 1.00 86.06 71 VAL A O 1
ATOM 558 N N . SER A 1 72 ? 31.313 -9.641 -11.616 1.00 85.50 72 SER A N 1
ATOM 559 C CA . SER A 1 72 ? 31.794 -10.884 -11.005 1.00 85.50 72 SER A CA 1
ATOM 560 C C . SER A 1 72 ? 31.742 -12.030 -12.017 1.00 85.50 72 SER A C 1
ATOM 562 O O . SER A 1 72 ? 30.790 -12.118 -12.789 1.00 85.50 72 SER A O 1
ATOM 564 N N . GLU A 1 73 ? 32.714 -12.944 -11.985 1.00 84.88 73 GLU A N 1
ATOM 565 C CA . GLU A 1 73 ? 32.688 -14.167 -12.808 1.00 84.88 73 GLU A CA 1
ATOM 566 C C . GLU A 1 73 ? 31.498 -15.079 -12.463 1.00 84.88 73 GLU A C 1
ATOM 568 O O . GLU A 1 73 ? 31.027 -15.840 -13.306 1.00 84.88 73 GLU A O 1
ATOM 573 N N . GLU A 1 74 ? 30.977 -14.961 -11.239 1.00 85.44 74 GLU A N 1
ATOM 574 C CA . GLU A 1 74 ? 29.785 -15.675 -10.772 1.00 85.44 74 GLU A CA 1
ATOM 575 C C . GLU A 1 74 ? 28.478 -15.014 -11.234 1.00 85.44 74 GLU A C 1
ATOM 577 O O . GLU A 1 74 ? 27.398 -15.585 -11.080 1.00 85.44 74 GLU A O 1
ATOM 582 N N . SER A 1 75 ? 28.545 -13.808 -11.807 1.00 85.75 75 SER A N 1
ATOM 583 C CA . SER A 1 75 ? 27.361 -13.125 -12.318 1.00 85.75 75 SER A CA 1
ATOM 584 C C . SER A 1 75 ? 26.807 -13.850 -13.550 1.00 85.75 75 SER A C 1
ATOM 586 O O . SER A 1 75 ? 27.575 -14.192 -14.456 1.00 85.75 75 SER A O 1
ATOM 588 N N . PRO A 1 76 ? 25.474 -13.985 -13.692 1.00 81.62 76 PRO A N 1
ATOM 589 C CA . PRO A 1 76 ? 24.871 -14.465 -14.936 1.00 81.62 76 PRO A CA 1
ATOM 590 C C . PRO A 1 76 ? 25.174 -13.552 -16.137 1.00 81.62 76 PRO A C 1
ATOM 592 O O . PRO A 1 76 ? 25.023 -13.979 -17.277 1.00 81.62 76 PRO A O 1
ATOM 595 N N . TYR A 1 77 ? 25.628 -12.313 -15.907 1.00 85.62 77 TYR A N 1
ATOM 596 C CA . TYR A 1 77 ? 26.019 -11.379 -16.964 1.00 85.62 77 TYR A CA 1
ATOM 597 C C . TYR A 1 77 ? 27.492 -11.485 -17.381 1.00 85.62 77 TYR A C 1
ATOM 599 O O . TYR A 1 77 ? 27.879 -10.824 -18.347 1.00 85.62 77 TYR A O 1
ATOM 607 N N . ALA A 1 78 ? 28.314 -12.292 -16.694 1.00 87.88 78 ALA A N 1
ATOM 608 C CA . ALA A 1 78 ? 29.754 -12.388 -16.955 1.00 87.88 78 ALA A CA 1
ATOM 609 C C . ALA A 1 78 ? 30.052 -12.694 -18.433 1.00 87.88 78 ALA A C 1
ATOM 611 O O . ALA A 1 78 ? 30.866 -12.020 -19.066 1.00 87.88 78 ALA A O 1
ATOM 612 N N . ASP A 1 79 ? 29.299 -13.629 -19.012 1.00 88.12 79 ASP A N 1
ATOM 613 C CA . ASP A 1 79 ? 29.499 -14.091 -20.389 1.00 88.12 79 ASP A CA 1
ATOM 614 C C . ASP A 1 79 ? 28.814 -13.167 -21.420 1.00 88.12 79 ASP A C 1
ATOM 616 O O . ASP A 1 79 ? 29.113 -13.201 -22.616 1.00 88.12 79 ASP A O 1
ATOM 620 N N . ALA A 1 80 ? 27.922 -12.287 -20.953 1.00 87.00 80 ALA A N 1
ATOM 621 C CA . ALA A 1 80 ? 27.165 -11.339 -21.765 1.00 87.00 80 ALA A CA 1
ATOM 622 C C . ALA A 1 80 ? 27.820 -9.947 -21.856 1.00 87.00 80 ALA A C 1
ATOM 624 O O . ALA A 1 80 ? 27.373 -9.106 -22.642 1.00 87.00 80 ALA A O 1
ATOM 625 N N . ILE A 1 81 ? 28.886 -9.677 -21.089 1.00 86.12 81 ILE A N 1
ATOM 626 C CA . ILE A 1 81 ? 29.432 -8.321 -20.907 1.00 86.12 81 ILE A CA 1
ATOM 627 C C . ILE A 1 81 ? 29.893 -7.661 -22.209 1.00 86.12 81 ILE A C 1
ATOM 629 O O . ILE A 1 81 ? 29.721 -6.458 -22.401 1.00 86.12 81 ILE A O 1
ATOM 633 N N . GLN A 1 82 ? 30.435 -8.441 -23.147 1.00 85.75 82 GLN A N 1
ATOM 634 C CA . GLN A 1 82 ? 30.833 -7.914 -24.451 1.00 85.75 82 GLN A CA 1
ATOM 635 C C . GLN A 1 82 ? 29.614 -7.469 -25.268 1.00 85.75 82 GLN A C 1
ATOM 637 O O . GLN A 1 82 ? 29.663 -6.428 -25.918 1.00 85.75 82 GLN A O 1
ATOM 642 N N . GLN A 1 83 ? 28.511 -8.223 -25.220 1.00 84.06 83 GLN A N 1
ATOM 643 C CA . GLN A 1 83 ? 27.273 -7.841 -25.898 1.00 84.06 83 GLN A CA 1
ATOM 644 C C . GLN A 1 83 ? 26.669 -6.580 -25.268 1.00 84.06 83 GLN A C 1
ATOM 646 O O . GLN A 1 83 ? 26.285 -5.660 -25.988 1.00 84.06 83 GLN A O 1
ATOM 651 N N . ILE A 1 84 ? 26.677 -6.487 -23.937 1.00 84.00 84 ILE A N 1
ATOM 652 C CA . ILE A 1 84 ? 26.234 -5.294 -23.202 1.00 84.00 84 ILE A CA 1
ATOM 653 C C . ILE A 1 84 ? 27.047 -4.062 -23.620 1.00 84.00 84 ILE A C 1
ATOM 655 O O . ILE A 1 84 ? 26.471 -3.058 -24.033 1.00 84.00 84 ILE A O 1
ATOM 659 N N . ASN A 1 85 ? 28.381 -4.158 -23.604 1.00 81.88 85 ASN A N 1
ATOM 660 C CA . ASN A 1 85 ? 29.278 -3.065 -24.002 1.00 81.88 85 ASN A CA 1
ATOM 661 C C . ASN A 1 85 ? 29.126 -2.661 -25.476 1.00 81.88 85 ASN A C 1
ATOM 663 O O . ASN A 1 85 ? 29.363 -1.508 -25.829 1.00 81.88 85 ASN A O 1
ATOM 667 N N . ASN A 1 86 ? 28.705 -3.592 -26.333 1.00 85.19 86 ASN A N 1
ATOM 668 C CA . ASN A 1 86 ? 28.393 -3.330 -27.737 1.00 85.19 86 ASN A CA 1
ATOM 669 C C . ASN A 1 86 ? 26.980 -2.749 -27.945 1.00 85.19 86 ASN A C 1
ATOM 671 O O . ASN A 1 86 ? 26.575 -2.531 -29.086 1.00 85.19 86 ASN A O 1
ATOM 675 N N . GLY A 1 87 ? 26.223 -2.503 -26.871 1.00 75.75 87 GLY A N 1
ATOM 676 C CA . GLY A 1 87 ? 24.898 -1.890 -26.930 1.00 75.75 87 GLY A CA 1
ATOM 677 C C . GLY A 1 87 ? 23.752 -2.860 -27.226 1.00 75.75 87 GLY A C 1
ATOM 678 O O . GLY A 1 87 ? 22.655 -2.402 -27.539 1.00 75.75 87 GLY A O 1
ATOM 679 N N . TYR A 1 88 ? 23.952 -4.179 -27.108 1.00 80.19 88 TYR A N 1
ATOM 680 C CA . TYR A 1 88 ? 22.889 -5.184 -27.280 1.00 80.19 88 TYR A CA 1
ATOM 681 C C . TYR A 1 88 ? 21.963 -5.250 -26.054 1.00 80.19 88 TYR A C 1
ATOM 683 O O . TYR A 1 88 ? 21.806 -6.285 -25.407 1.00 80.19 88 TYR A O 1
ATOM 691 N N . MET A 1 89 ? 21.329 -4.126 -25.730 1.00 75.56 89 MET A N 1
ATOM 692 C CA . MET A 1 89 ? 20.414 -3.971 -24.602 1.00 75.56 89 MET A CA 1
ATOM 693 C C . MET A 1 89 ? 19.008 -3.676 -25.122 1.00 75.56 89 MET A C 1
ATOM 695 O O . MET A 1 89 ? 18.838 -2.900 -26.060 1.00 75.56 89 MET A O 1
ATOM 699 N N . ALA A 1 90 ? 17.981 -4.285 -24.522 1.00 71.06 90 ALA A N 1
ATOM 700 C CA . ALA A 1 90 ? 16.612 -3.834 -24.772 1.00 71.06 90 ALA A CA 1
ATOM 701 C C . ALA A 1 90 ? 16.332 -2.583 -23.923 1.00 71.06 90 ALA A C 1
ATOM 703 O O . ALA A 1 90 ? 16.574 -2.631 -22.714 1.00 71.06 90 ALA A O 1
ATOM 704 N N . PRO A 1 91 ? 15.801 -1.490 -24.496 1.00 61.31 91 PRO A N 1
ATOM 705 C CA . PRO A 1 91 ? 15.300 -0.362 -23.725 1.00 61.31 91 PRO A CA 1
ATOM 706 C C . PRO A 1 91 ? 13.993 -0.773 -23.040 1.00 61.31 91 PRO A C 1
ATOM 708 O O . PRO A 1 91 ? 12.906 -0.444 -23.498 1.00 61.31 91 PRO A O 1
ATOM 711 N N . LEU A 1 92 ? 14.094 -1.542 -21.958 1.00 59.44 92 LEU A N 1
ATOM 712 C CA . LEU A 1 92 ? 12.964 -1.782 -21.075 1.00 59.44 92 LEU A CA 1
ATOM 713 C C . LEU A 1 92 ? 12.904 -0.613 -20.093 1.00 59.44 92 LEU A C 1
ATOM 715 O O . LEU A 1 92 ? 13.452 -0.672 -18.997 1.00 59.44 92 LEU A O 1
ATOM 719 N N . ILE A 1 93 ? 12.325 0.495 -20.539 1.00 55.66 93 ILE A N 1
ATOM 720 C CA . ILE A 1 93 ? 11.902 1.560 -19.635 1.00 55.66 93 ILE A CA 1
ATOM 721 C C . ILE A 1 93 ? 10.502 1.135 -19.205 1.00 55.66 93 ILE A C 1
ATOM 723 O O . ILE A 1 93 ? 9.642 1.052 -20.068 1.00 55.66 93 ILE A O 1
ATOM 727 N N . TYR A 1 94 ? 10.280 0.802 -17.929 1.00 54.91 94 TYR A N 1
ATOM 728 C CA . TYR A 1 94 ? 8.938 0.435 -17.442 1.00 54.91 94 TYR A CA 1
ATOM 729 C C . TYR A 1 94 ? 7.903 1.532 -17.736 1.00 54.91 94 TYR A C 1
ATOM 731 O O . TYR A 1 94 ? 6.758 1.204 -18.011 1.00 54.91 94 TYR A O 1
ATOM 739 N N . ASN A 1 95 ? 8.353 2.792 -17.787 1.00 51.16 95 ASN A N 1
ATOM 740 C CA . ASN A 1 95 ? 7.554 3.947 -18.182 1.00 51.16 95 ASN A CA 1
ATOM 741 C C . ASN A 1 95 ? 6.965 3.779 -19.590 1.00 51.16 95 ASN A C 1
ATOM 743 O O . ASN A 1 95 ? 7.695 3.728 -20.586 1.00 51.16 95 ASN A O 1
ATOM 747 N N . GLY A 1 96 ? 5.642 3.702 -19.651 1.00 58.75 96 GLY A N 1
ATOM 748 C CA . GLY A 1 96 ? 4.858 3.444 -20.846 1.00 58.75 96 GLY A CA 1
ATOM 749 C C . GLY A 1 96 ? 4.526 1.968 -21.076 1.00 58.75 96 GLY A C 1
ATOM 750 O O . GLY A 1 96 ? 3.909 1.681 -22.094 1.00 58.75 96 GLY A O 1
ATOM 751 N N . TRP A 1 97 ? 4.912 1.035 -20.194 1.00 65.25 97 TRP A N 1
ATOM 752 C CA . TRP A 1 97 ? 4.531 -0.389 -20.260 1.00 65.25 97 TRP A CA 1
ATOM 753 C C . TRP A 1 97 ? 3.413 -0.767 -19.293 1.00 65.25 97 TRP A C 1
ATOM 755 O O . TRP A 1 97 ? 2.880 -1.878 -19.365 1.00 65.25 97 TRP A O 1
ATOM 765 N N . GLU A 1 98 ? 3.049 0.123 -18.385 1.00 67.62 98 GLU A N 1
ATOM 766 C CA . GLU A 1 98 ? 2.185 -0.182 -17.255 1.00 67.62 98 GLU A CA 1
ATOM 767 C C . GLU A 1 98 ? 0.775 -0.582 -17.719 1.00 67.62 98 GLU A C 1
ATOM 769 O O . GLU A 1 98 ? 0.241 -1.609 -17.303 1.00 67.62 98 GLU A O 1
ATOM 774 N N . GLY A 1 99 ? 0.263 0.096 -18.750 1.00 68.50 99 GLY A N 1
ATOM 775 C CA . GLY A 1 99 ? -0.994 -0.257 -19.413 1.00 68.50 99 GLY A CA 1
ATOM 776 C C . GLY A 1 99 ? -0.959 -1.506 -20.309 1.00 68.50 99 GLY A C 1
ATOM 777 O O . GLY A 1 99 ? -2.001 -1.861 -20.854 1.00 68.50 99 GLY A O 1
ATOM 778 N N . TYR A 1 100 ? 0.202 -2.140 -20.495 1.00 73.50 100 TYR A N 1
ATOM 779 C CA . TYR A 1 100 ? 0.408 -3.296 -21.385 1.00 73.50 100 TYR A CA 1
ATOM 780 C C . TYR A 1 100 ? 0.789 -4.565 -20.624 1.00 73.50 100 TYR A C 1
ATOM 782 O O . TYR A 1 100 ? 0.467 -5.675 -21.050 1.00 73.50 100 TYR A O 1
ATOM 790 N N . SER A 1 101 ? 1.492 -4.394 -19.503 1.00 74.75 101 SER A N 1
ATOM 791 C CA . SER A 1 101 ? 2.183 -5.471 -18.793 1.00 74.75 101 SER A CA 1
ATOM 792 C C . SER A 1 101 ? 1.226 -6.531 -18.265 1.00 74.75 101 SER A C 1
ATOM 794 O O . SER A 1 101 ? 1.523 -7.717 -18.371 1.00 74.75 101 SER A O 1
ATOM 796 N N . VAL A 1 102 ? 0.065 -6.120 -17.748 1.00 76.88 102 VAL A N 1
ATOM 797 C CA . VAL A 1 102 ? -0.944 -7.036 -17.200 1.00 76.88 102 VAL A CA 1
ATOM 798 C C . VAL A 1 102 ? -1.555 -7.904 -18.293 1.00 76.88 102 VAL A C 1
ATOM 800 O O . VAL A 1 102 ? -1.448 -9.127 -18.237 1.00 76.88 102 VAL A O 1
ATOM 803 N N . SER A 1 103 ? -2.157 -7.286 -19.311 1.00 81.50 103 SER A N 1
ATOM 804 C CA . SER A 1 103 ? -2.824 -8.011 -20.396 1.00 81.50 103 SER A CA 1
ATOM 805 C C . SER A 1 103 ? -1.851 -8.917 -21.145 1.00 81.50 103 SER A C 1
ATOM 807 O O . SER A 1 103 ? -2.184 -10.058 -21.462 1.00 81.50 103 SER A O 1
ATOM 809 N N . PHE A 1 104 ? -0.620 -8.445 -21.369 1.00 84.69 104 PHE A N 1
ATOM 810 C CA . PHE A 1 104 ? 0.424 -9.266 -21.965 1.00 84.69 104 PHE A CA 1
ATOM 811 C C . PHE A 1 104 ? 0.874 -10.401 -21.037 1.00 84.69 104 PHE A C 1
ATOM 813 O O . PHE A 1 104 ? 1.035 -11.531 -21.490 1.00 84.69 104 PHE A O 1
ATOM 820 N N . GLY A 1 105 ? 1.034 -10.137 -19.739 1.00 84.31 105 GLY A N 1
ATOM 821 C CA . GLY A 1 105 ? 1.391 -11.142 -18.739 1.00 84.31 105 GLY A CA 1
ATOM 822 C C . GLY A 1 105 ? 0.363 -12.271 -18.644 1.00 84.31 105 GLY A C 1
ATOM 823 O O . GLY A 1 105 ? 0.738 -13.441 -18.693 1.00 84.31 105 GLY A O 1
ATOM 824 N N . GLU A 1 106 ? -0.928 -11.939 -18.596 1.00 85.62 106 GLU A N 1
ATOM 825 C CA . GLU A 1 106 ? -2.027 -12.916 -18.585 1.00 85.62 106 GLU A CA 1
ATOM 826 C C . GLU A 1 106 ? -2.125 -13.702 -19.899 1.00 85.62 106 GLU A C 1
ATOM 828 O O . GLU A 1 106 ? -2.379 -14.913 -19.899 1.00 85.62 106 GLU A O 1
ATOM 833 N N . ALA A 1 107 ? -1.848 -13.050 -21.029 1.00 89.50 107 ALA A N 1
ATOM 834 C CA . ALA A 1 107 ? -1.774 -13.717 -22.318 1.00 89.50 107 ALA A CA 1
ATOM 835 C C . ALA A 1 107 ? -0.601 -14.715 -22.378 1.00 89.50 107 ALA A C 1
ATOM 837 O O . ALA A 1 107 ? -0.764 -15.871 -22.781 1.00 89.50 107 ALA A O 1
ATOM 838 N N . VAL A 1 108 ? 0.587 -14.318 -21.921 1.00 89.56 108 VAL A N 1
ATOM 839 C CA . VAL A 1 108 ? 1.747 -15.217 -21.842 1.00 89.56 108 VAL A CA 1
ATOM 840 C C . VAL A 1 108 ? 1.473 -16.365 -20.873 1.00 89.56 108 VAL A C 1
ATOM 842 O O . VAL A 1 108 ? 1.757 -17.516 -21.201 1.00 89.56 108 VAL A O 1
ATOM 845 N N . ARG A 1 109 ? 0.861 -16.092 -19.716 1.00 87.19 109 ARG A N 1
ATOM 846 C CA . ARG A 1 109 ? 0.443 -17.122 -18.759 1.00 87.19 109 ARG A CA 1
ATOM 847 C C . ARG A 1 109 ? -0.501 -18.132 -19.407 1.00 87.19 109 ARG A C 1
ATOM 849 O O . ARG A 1 109 ? -0.244 -19.330 -19.340 1.00 87.19 109 ARG A O 1
ATOM 856 N N . SER A 1 110 ? -1.550 -17.660 -20.074 1.00 89.31 110 SER A N 1
ATOM 857 C CA . SER A 1 110 ? -2.526 -18.518 -20.755 1.00 89.31 110 SER A CA 1
ATOM 858 C C . SER A 1 110 ? -1.883 -19.352 -21.864 1.00 89.31 110 SER A C 1
ATOM 860 O O . SER A 1 110 ? -2.248 -20.513 -22.052 1.00 89.31 110 SER A O 1
ATOM 862 N N . TRP A 1 111 ? -0.894 -18.798 -22.573 1.00 94.69 111 TRP A N 1
ATOM 863 C CA . TRP A 1 111 ? -0.120 -19.540 -23.568 1.00 94.69 111 TRP A CA 1
ATOM 864 C C . TRP A 1 111 ? 0.729 -20.645 -22.926 1.00 94.69 111 TRP A C 1
ATOM 866 O O . TRP A 1 111 ? 0.674 -21.793 -23.366 1.00 94.69 111 TRP A O 1
ATOM 876 N N . VAL A 1 112 ? 1.456 -20.337 -21.848 1.00 90.06 112 VAL A N 1
ATOM 877 C CA . VAL A 1 112 ? 2.265 -21.315 -21.096 1.00 90.06 112 VAL A CA 1
ATOM 878 C C . VAL A 1 112 ? 1.397 -22.421 -20.487 1.00 90.06 112 VAL A C 1
ATOM 880 O O . VAL A 1 112 ? 1.800 -23.582 -20.462 1.00 90.06 112 VAL A O 1
ATOM 883 N N . GLU A 1 113 ? 0.185 -22.088 -20.046 1.00 90.62 113 GLU A N 1
ATOM 884 C CA . GLU A 1 113 ? -0.807 -23.045 -19.543 1.00 90.62 113 GLU A CA 1
ATOM 885 C C . GLU A 1 113 ? -1.485 -23.867 -20.663 1.00 90.62 113 GLU A C 1
ATOM 887 O O . GLU A 1 113 ? -2.296 -24.748 -20.372 1.00 90.62 113 GLU A O 1
ATOM 892 N N . GLY A 1 114 ? -1.173 -23.603 -21.939 1.00 93.12 114 GLY A N 1
ATOM 893 C CA . GLY A 1 114 ? -1.749 -24.295 -23.096 1.00 93.12 114 GLY A CA 1
ATOM 894 C C . GLY A 1 114 ? -3.209 -23.934 -23.386 1.00 93.12 114 GLY A C 1
ATOM 895 O O . GLY A 1 114 ? -3.883 -24.656 -24.121 1.00 93.12 114 GLY A O 1
ATOM 896 N N . LYS A 1 115 ? -3.713 -22.839 -22.803 1.00 93.44 115 LYS A N 1
ATOM 897 C CA . LYS A 1 115 ? -5.083 -22.336 -22.994 1.00 93.44 115 LYS A CA 1
ATOM 898 C C . LYS A 1 115 ? -5.238 -21.503 -24.269 1.00 93.44 115 LYS A C 1
ATOM 900 O O . LYS A 1 115 ? -6.357 -21.363 -24.749 1.00 93.44 115 LYS A O 1
ATOM 905 N N . GLN A 1 116 ? -4.134 -20.979 -24.803 1.00 92.38 116 GLN A N 1
ATOM 906 C CA . GLN A 1 116 ? -4.072 -20.259 -26.078 1.00 92.38 116 GLN A CA 1
ATOM 907 C C . GLN A 1 116 ? -2.726 -20.485 -26.786 1.00 92.38 116 GLN A C 1
ATOM 909 O O . GLN A 1 116 ? -1.793 -21.050 -26.213 1.00 92.38 116 GLN A O 1
ATOM 914 N N . THR A 1 117 ? -2.627 -20.051 -28.036 1.00 94.62 117 THR A N 1
ATOM 915 C CA . THR A 1 117 ? -1.418 -20.088 -28.870 1.00 94.62 117 THR A CA 1
ATOM 916 C C . THR A 1 117 ? -0.515 -18.875 -28.636 1.00 94.62 117 THR A C 1
ATOM 918 O O . THR A 1 117 ? -0.923 -17.860 -28.068 1.00 94.62 117 THR A O 1
ATOM 921 N N . GLY A 1 118 ? 0.734 -18.970 -29.101 1.00 89.56 118 GLY A N 1
ATOM 922 C CA . GLY A 1 118 ? 1.662 -17.840 -29.071 1.00 89.56 118 GLY A CA 1
ATOM 923 C C . GLY A 1 118 ? 1.197 -16.692 -29.969 1.00 89.56 118 GLY A C 1
ATOM 924 O O . GLY A 1 118 ? 1.314 -15.536 -29.573 1.00 89.56 118 GLY A O 1
ATOM 925 N N . GLU A 1 119 ? 0.616 -16.989 -31.139 1.00 93.38 119 GLU A N 1
ATOM 926 C CA . GLU A 1 119 ? 0.039 -15.959 -32.009 1.00 93.38 119 GLU A CA 1
ATOM 927 C C . GLU A 1 119 ? -1.140 -15.230 -31.348 1.00 93.38 119 GLU A C 1
ATOM 929 O O . GLU A 1 119 ? -1.215 -14.006 -31.430 1.00 93.38 119 GLU A O 1
ATOM 934 N N . GLU A 1 120 ? -2.025 -15.950 -30.652 1.00 91.00 120 GLU A N 1
ATOM 935 C CA . GLU A 1 120 ? -3.122 -15.340 -29.884 1.00 91.00 120 GLU A CA 1
ATOM 936 C C . GLU A 1 120 ? -2.590 -14.457 -28.747 1.00 91.00 120 GLU A C 1
ATOM 938 O O . GLU A 1 120 ? -3.100 -13.360 -28.533 1.00 91.00 120 GLU A O 1
ATOM 943 N N . ALA A 1 121 ? -1.515 -14.873 -28.068 1.00 89.88 121 ALA A N 1
ATOM 944 C CA . ALA A 1 121 ? -0.894 -14.058 -27.027 1.00 89.88 121 ALA A CA 1
ATOM 945 C C . ALA A 1 121 ? -0.279 -12.754 -27.569 1.00 89.88 121 ALA A C 1
ATOM 947 O O . ALA A 1 121 ? -0.370 -11.710 -26.923 1.00 89.88 121 ALA A O 1
ATOM 948 N N . VAL A 1 122 ? 0.330 -12.802 -28.758 1.00 89.19 122 VAL A N 1
ATOM 949 C CA . VAL A 1 122 ? 0.864 -11.610 -29.439 1.00 89.19 122 VAL A CA 1
ATOM 950 C C . VAL A 1 122 ? -0.267 -10.698 -29.914 1.00 89.19 122 VAL A C 1
ATOM 952 O O . VAL A 1 122 ? -0.170 -9.486 -29.744 1.00 89.19 122 VAL A O 1
ATOM 955 N N . ALA A 1 123 ? -1.364 -11.257 -30.432 1.00 90.81 123 ALA A N 1
ATOM 956 C CA . ALA A 1 123 ? -2.519 -10.472 -30.865 1.00 90.81 123 ALA A CA 1
ATOM 957 C C . ALA A 1 123 ? -3.136 -9.650 -29.718 1.00 90.81 123 ALA A C 1
ATOM 959 O O . ALA A 1 123 ? -3.534 -8.509 -29.939 1.00 90.81 123 ALA A O 1
ATOM 960 N N . VAL A 1 124 ? -3.146 -10.182 -28.487 1.00 88.12 124 VAL A N 1
ATOM 961 C CA . VAL A 1 124 ? -3.556 -9.421 -27.291 1.00 88.12 124 VAL A CA 1
ATOM 962 C C . VAL A 1 124 ? -2.657 -8.201 -27.075 1.00 88.12 124 VAL A C 1
ATOM 964 O O . VAL A 1 124 ? -3.154 -7.119 -26.772 1.00 88.12 124 VAL A O 1
ATOM 967 N N . LEU A 1 125 ? -1.339 -8.336 -27.252 1.00 83.06 125 LEU A N 1
ATOM 968 C CA . LEU A 1 125 ? -0.418 -7.204 -27.113 1.00 83.06 125 LEU A CA 1
ATOM 969 C C . LEU A 1 125 ? -0.675 -6.128 -28.179 1.00 83.06 125 LEU A C 1
ATOM 971 O O . LEU A 1 125 ? -0.692 -4.942 -27.847 1.00 83.06 125 LEU A O 1
ATOM 975 N N . ASP A 1 126 ? -0.897 -6.537 -29.429 1.00 84.56 126 ASP A N 1
ATOM 976 C CA . ASP A 1 126 ? -1.199 -5.623 -30.537 1.00 84.56 126 ASP A CA 1
ATOM 977 C C . ASP A 1 126 ? -2.523 -4.877 -30.307 1.00 84.56 126 ASP A C 1
ATOM 979 O O . ASP A 1 126 ? -2.599 -3.659 -30.495 1.00 84.56 126 ASP A O 1
ATOM 983 N N . GLU A 1 127 ? -3.556 -5.583 -29.841 1.00 85.56 127 GLU A N 1
ATOM 984 C CA . GLU A 1 127 ? -4.852 -4.989 -29.519 1.00 85.56 127 GLU A CA 1
ATOM 985 C C . GLU A 1 127 ? -4.732 -3.966 -28.382 1.00 85.56 127 GLU A C 1
ATOM 987 O O . GLU A 1 127 ? -5.234 -2.849 -28.505 1.00 85.56 127 GLU A O 1
ATOM 992 N N . VAL A 1 128 ? -4.010 -4.294 -27.307 1.00 81.50 128 VAL A N 1
ATOM 993 C CA . VAL A 1 128 ? -3.817 -3.381 -26.169 1.00 81.50 128 VAL A CA 1
ATOM 994 C C . VAL A 1 128 ? -3.003 -2.150 -26.584 1.00 81.50 128 VAL A C 1
ATOM 996 O O . VAL A 1 128 ? -3.348 -1.034 -26.193 1.00 81.50 128 VAL A O 1
ATOM 999 N N . GLN A 1 129 ? -1.972 -2.311 -27.428 1.00 73.44 129 GLN A N 1
ATOM 1000 C CA . GLN A 1 129 ? -1.248 -1.195 -28.067 1.00 73.44 129 GLN A CA 1
ATOM 1001 C C . GLN A 1 129 ? -2.169 -0.269 -28.840 1.00 73.44 129 GLN A C 1
ATOM 1003 O O . GLN A 1 129 ? -2.083 0.955 -28.694 1.00 73.44 129 GLN A O 1
ATOM 1008 N N . GLN A 1 130 ? -3.068 -0.833 -29.635 1.00 78.12 130 GLN A N 1
ATOM 1009 C CA . GLN A 1 130 ? -3.997 -0.040 -30.415 1.00 78.12 130 GLN A CA 1
ATOM 1010 C C . GLN A 1 130 ? -5.031 0.667 -29.528 1.00 78.12 130 GLN A C 1
ATOM 1012 O O . GLN A 1 130 ? -5.215 1.877 -29.663 1.00 78.12 130 GLN A O 1
ATOM 1017 N N . GLN A 1 131 ? -5.619 -0.040 -28.562 1.00 74.12 131 GLN A N 1
ATOM 1018 C CA . GLN A 1 131 ? -6.578 0.522 -27.612 1.00 74.12 131 GLN A CA 1
ATOM 1019 C C . GLN A 1 131 ? -5.971 1.672 -26.808 1.00 74.12 131 GLN A C 1
ATOM 1021 O O . GLN A 1 131 ? -6.549 2.752 -26.772 1.00 74.12 131 GLN A O 1
ATOM 1026 N N . LYS A 1 132 ? -4.780 1.501 -26.224 1.00 69.06 132 LYS A N 1
ATOM 1027 C CA . LYS A 1 132 ? -4.129 2.549 -25.418 1.00 69.06 132 LYS A CA 1
ATOM 1028 C C . LYS A 1 132 ? -3.759 3.778 -26.239 1.00 69.06 132 LYS A C 1
ATOM 1030 O O . LYS A 1 132 ? -3.889 4.905 -25.757 1.00 69.06 132 LYS A O 1
ATOM 1035 N N . LYS A 1 133 ? -3.339 3.575 -27.490 1.00 69.00 133 LYS A N 1
ATOM 1036 C CA . LYS A 1 133 ? -3.075 4.672 -28.427 1.00 69.00 133 LYS A CA 1
ATOM 1037 C C . LYS A 1 133 ? -4.340 5.479 -28.742 1.00 69.00 133 LYS A C 1
ATOM 1039 O O . LYS A 1 133 ? -4.237 6.673 -29.012 1.00 69.00 133 LYS A O 1
ATOM 1044 N N . GLU A 1 134 ? -5.505 4.841 -28.710 1.00 69.44 134 GLU A N 1
ATOM 1045 C CA . GLU A 1 134 ? -6.801 5.456 -29.009 1.00 69.44 134 GLU A CA 1
ATOM 1046 C C . GLU A 1 134 ? -7.508 6.022 -27.759 1.00 69.44 134 GLU A C 1
ATOM 1048 O O . GLU A 1 134 ? -8.175 7.050 -27.861 1.00 69.44 134 GLU A O 1
ATOM 1053 N N . SER A 1 135 ? -7.344 5.404 -26.582 1.00 66.81 135 SER A N 1
ATOM 1054 C CA . SER A 1 135 ? -8.088 5.726 -25.354 1.00 66.81 135 SER A CA 1
ATOM 1055 C C . SER A 1 135 ? -7.385 6.702 -24.406 1.00 66.81 135 SER A C 1
ATOM 1057 O O . SER A 1 135 ? -8.050 7.349 -23.600 1.00 66.81 135 SER A O 1
ATOM 1059 N N . GLY A 1 136 ? -6.051 6.801 -24.458 1.00 69.94 136 GLY A N 1
ATOM 1060 C CA . GLY A 1 136 ? -5.274 7.457 -23.401 1.00 69.94 136 GLY A CA 1
ATOM 1061 C C . GLY A 1 136 ? -5.358 6.717 -22.055 1.00 69.94 136 GLY A C 1
ATOM 1062 O O . GLY A 1 136 ? -5.849 5.586 -21.976 1.00 69.94 136 GLY A O 1
ATOM 1063 N N . THR A 1 137 ? -4.846 7.342 -20.991 1.00 76.56 137 THR A N 1
ATOM 1064 C CA . THR A 1 137 ? -4.909 6.810 -19.619 1.00 76.56 137 THR A CA 1
ATOM 1065 C C . THR A 1 137 ? -6.275 7.097 -18.997 1.00 76.56 137 THR A C 1
ATOM 1067 O O . THR A 1 137 ? -6.734 8.240 -18.999 1.00 76.56 137 THR A O 1
ATOM 1070 N N . THR A 1 138 ? -6.915 6.064 -18.445 1.00 86.19 138 THR A N 1
ATOM 1071 C CA . THR A 1 138 ? -8.135 6.210 -17.642 1.00 86.19 138 THR A CA 1
ATOM 1072 C C . THR A 1 138 ? -7.765 6.674 -16.242 1.00 86.19 138 THR A C 1
ATOM 1074 O O . THR A 1 138 ? -6.888 6.088 -15.609 1.00 86.19 138 THR A O 1
ATOM 1077 N N . TYR A 1 139 ? -8.462 7.697 -15.758 1.00 92.19 139 TYR A N 1
ATOM 1078 C CA . TYR A 1 139 ? -8.305 8.216 -14.406 1.00 92.19 139 TYR A CA 1
ATOM 1079 C C . TYR A 1 139 ? -9.614 8.060 -13.640 1.00 92.19 139 TYR A C 1
ATOM 1081 O O . TYR A 1 139 ? -10.687 8.297 -14.196 1.00 92.19 139 TYR A O 1
ATOM 1089 N N . TYR A 1 140 ? -9.510 7.672 -12.374 1.00 95.62 140 TYR A N 1
ATOM 1090 C CA . TYR A 1 140 ? -10.648 7.390 -11.498 1.00 95.62 140 TYR A CA 1
ATOM 1091 C C . TYR A 1 140 ? -10.902 8.513 -10.496 1.00 95.62 140 TYR A C 1
ATOM 1093 O O . TYR A 1 140 ? -11.939 8.528 -9.860 1.00 95.62 140 TYR A O 1
ATOM 1101 N N . GLY A 1 141 ? -9.996 9.478 -10.383 1.00 95.50 141 GLY A N 1
ATOM 1102 C CA . GLY A 1 141 ? -10.158 10.664 -9.552 1.00 95.50 141 GLY A CA 1
ATOM 1103 C C . GLY A 1 141 ? -8.939 11.568 -9.663 1.00 95.50 141 GLY A C 1
ATOM 1104 O O . GLY A 1 141 ? -8.022 11.292 -10.443 1.00 95.50 141 GLY A O 1
ATOM 1105 N N . GLU A 1 142 ? -8.918 12.637 -8.882 1.00 97.44 142 GLU A N 1
ATOM 1106 C CA . GLU A 1 142 ? -7.805 13.581 -8.817 1.00 97.44 142 GLU A CA 1
ATOM 1107 C C . GLU A 1 142 ? -7.535 13.975 -7.366 1.00 97.44 142 GLU A C 1
ATOM 1109 O O . GLU A 1 142 ? -8.424 14.472 -6.680 1.00 97.44 142 GLU A O 1
ATOM 1114 N N . ALA A 1 143 ? -6.314 13.736 -6.889 1.00 97.31 143 ALA A N 1
ATOM 1115 C CA . ALA A 1 143 ? -5.860 14.249 -5.606 1.00 97.31 143 ALA A CA 1
ATOM 1116 C C . ALA A 1 143 ? -5.476 15.724 -5.766 1.00 97.31 143 ALA A C 1
ATOM 1118 O O . ALA A 1 143 ? -4.631 16.065 -6.595 1.00 97.31 143 ALA A O 1
ATOM 1119 N N . THR A 1 144 ? -6.080 16.612 -4.981 1.00 97.38 144 THR A N 1
ATOM 1120 C CA . THR A 1 144 ? -5.824 18.060 -5.073 1.00 97.38 144 THR A CA 1
ATOM 1121 C C . THR A 1 144 ? -4.687 18.520 -4.161 1.00 97.38 144 THR A C 1
ATOM 1123 O O . THR A 1 144 ? -4.215 19.650 -4.278 1.00 97.38 144 THR A O 1
ATOM 1126 N N . GLU A 1 145 ? -4.238 17.659 -3.249 1.00 96.94 145 GLU A N 1
ATOM 1127 C CA . GLU A 1 145 ? -3.134 17.905 -2.323 1.00 96.94 145 GLU A CA 1
ATOM 1128 C C . GLU A 1 145 ? -2.409 16.602 -1.958 1.00 96.94 145 GLU A C 1
ATOM 1130 O O . GLU A 1 145 ? -2.855 15.511 -2.314 1.00 96.94 145 GLU A O 1
ATOM 1135 N N . LEU A 1 146 ? -1.269 16.725 -1.272 1.00 96.38 146 LEU A N 1
ATOM 1136 C CA . LEU A 1 146 ? -0.519 15.573 -0.781 1.00 96.38 146 LEU A CA 1
ATOM 1137 C C . LEU A 1 146 ? -1.220 14.988 0.446 1.00 96.38 146 LEU A C 1
ATOM 1139 O O . LEU A 1 146 ? -1.444 15.712 1.415 1.00 96.38 146 LEU A O 1
ATOM 1143 N N . LEU A 1 147 ? -1.482 13.681 0.425 1.00 97.38 147 LEU A N 1
ATOM 1144 C CA . LEU A 1 147 ? -1.925 12.925 1.596 1.00 97.38 147 LEU A CA 1
ATOM 1145 C C . LEU A 1 147 ? -0.803 12.011 2.080 1.00 97.38 147 LEU A C 1
ATOM 1147 O O . LEU A 1 147 ? -0.166 11.307 1.289 1.00 97.38 147 LEU A O 1
ATOM 1151 N N . ASP A 1 148 ? -0.549 12.030 3.384 1.00 97.06 148 ASP A N 1
ATOM 1152 C CA . ASP A 1 148 ? 0.485 11.195 3.986 1.00 97.06 148 ASP A CA 1
ATOM 1153 C C . ASP A 1 148 ? 0.092 9.704 4.026 1.00 97.06 148 ASP A C 1
ATOM 1155 O O . ASP A 1 148 ? -1.024 9.304 3.691 1.00 97.06 148 ASP A O 1
ATOM 1159 N N . THR A 1 149 ? 1.027 8.844 4.432 1.00 96.69 149 THR A N 1
ATOM 1160 C CA . THR A 1 149 ? 0.817 7.387 4.462 1.00 96.69 149 THR A CA 1
ATOM 1161 C C . THR A 1 149 ? -0.289 6.959 5.434 1.00 96.69 149 THR A C 1
ATOM 1163 O O . THR A 1 149 ? -0.978 5.971 5.181 1.00 96.69 149 THR A O 1
ATOM 1166 N N . LYS A 1 150 ? -0.511 7.703 6.526 1.00 97.44 150 LYS A N 1
ATOM 1167 C CA . LYS A 1 150 ? -1.607 7.426 7.466 1.00 97.44 150 LYS A CA 1
ATOM 1168 C C . LYS A 1 150 ? -2.949 7.800 6.835 1.00 97.44 150 LYS A C 1
ATOM 1170 O O . LYS A 1 150 ? -3.897 7.026 6.921 1.00 97.44 150 LYS A O 1
ATOM 1175 N N . GLN A 1 151 ? -3.024 8.949 6.173 1.00 98.00 151 GLN A N 1
ATOM 1176 C CA . GLN A 1 151 ? -4.202 9.386 5.427 1.00 98.00 151 GLN A CA 1
ATOM 1177 C C . GLN A 1 151 ? -4.530 8.434 4.271 1.00 98.00 151 GLN A C 1
ATOM 1179 O O . GLN A 1 151 ? -5.697 8.135 4.030 1.00 98.00 151 GLN A O 1
ATOM 1184 N N . ALA A 1 152 ? -3.519 7.879 3.601 1.00 97.62 152 ALA A N 1
ATOM 1185 C CA . ALA A 1 152 ? -3.718 6.850 2.585 1.00 97.62 152 ALA A CA 1
ATOM 1186 C C . ALA A 1 152 ? -4.287 5.540 3.175 1.00 97.62 152 ALA A C 1
ATOM 1188 O O . ALA A 1 152 ? -5.147 4.891 2.569 1.00 97.62 152 ALA A O 1
ATOM 1189 N N . ALA A 1 153 ? -3.866 5.175 4.390 1.00 98.12 153 ALA A N 1
ATOM 1190 C CA . ALA A 1 153 ? -4.440 4.058 5.138 1.00 98.12 153 ALA A CA 1
ATOM 1191 C C . ALA A 1 153 ? -5.895 4.321 5.553 1.00 98.12 153 ALA A C 1
ATOM 1193 O O . ALA A 1 153 ? -6.739 3.436 5.418 1.00 98.12 153 ALA A O 1
ATOM 1194 N N . GLN A 1 154 ? -6.201 5.542 5.999 1.00 98.06 154 GLN A N 1
ATOM 1195 C CA . GLN A 1 154 ? -7.561 5.984 6.318 1.00 98.06 154 GLN A CA 1
ATOM 1196 C C . GLN A 1 154 ? -8.469 5.941 5.084 1.00 98.06 154 GLN A C 1
ATOM 1198 O O . GLN A 1 154 ? -9.560 5.381 5.148 1.00 98.06 154 GLN A O 1
ATOM 1203 N N . LEU A 1 155 ? -8.001 6.447 3.939 1.00 98.06 155 LEU A N 1
ATOM 1204 C CA . LEU A 1 155 ? -8.732 6.358 2.676 1.00 98.06 155 LEU A CA 1
ATOM 1205 C C . LEU A 1 155 ? -9.018 4.899 2.299 1.00 98.06 155 LEU A C 1
ATOM 1207 O O . LEU A 1 155 ? -10.155 4.558 1.982 1.00 98.06 155 LEU A O 1
ATOM 1211 N N . SER A 1 156 ? -8.007 4.029 2.383 1.00 98.06 156 SER A N 1
ATOM 1212 C CA . SER A 1 156 ? -8.173 2.593 2.120 1.00 98.06 156 SER A CA 1
ATOM 1213 C C . SER A 1 156 ? -9.216 1.971 3.054 1.00 98.06 156 SER A C 1
ATOM 1215 O O . SER A 1 156 ? -10.078 1.220 2.607 1.00 98.06 156 SER A O 1
ATOM 1217 N N . GLY A 1 157 ? -9.195 2.327 4.342 1.00 98.19 157 GLY A N 1
ATOM 1218 C CA . GLY A 1 157 ? -10.177 1.868 5.324 1.00 98.19 157 GLY A CA 1
ATOM 1219 C C . GLY A 1 157 ? -11.599 2.315 4.995 1.00 98.19 157 GLY A C 1
ATOM 1220 O O . GLY A 1 157 ? -12.511 1.493 5.022 1.00 98.19 157 GLY A O 1
ATOM 1221 N N . GLN A 1 158 ? -11.787 3.580 4.610 1.00 98.12 158 GLN A N 1
ATOM 1222 C CA . GLN A 1 158 ? -13.085 4.116 4.198 1.00 98.12 158 GLN A CA 1
ATOM 1223 C C . GLN A 1 158 ? -13.628 3.410 2.948 1.00 98.12 158 GLN A C 1
ATOM 1225 O O . GLN A 1 158 ? -14.791 3.006 2.930 1.00 98.12 158 GLN A O 1
ATOM 1230 N N . ILE A 1 159 ? -12.779 3.202 1.935 1.00 98.25 159 ILE A N 1
ATOM 1231 C CA . ILE A 1 159 ? -13.126 2.455 0.715 1.00 98.25 159 ILE A CA 1
ATOM 1232 C C . ILE A 1 159 ? -13.573 1.035 1.076 1.00 98.25 159 ILE A C 1
ATOM 1234 O O . ILE A 1 159 ? -14.605 0.562 0.603 1.00 98.25 159 ILE A O 1
ATOM 1238 N N . PHE A 1 160 ? -12.811 0.344 1.924 1.00 98.50 160 PHE A N 1
ATOM 1239 C CA . PHE A 1 160 ? -13.081 -1.054 2.250 1.00 98.50 160 PHE A CA 1
ATOM 1240 C C . PHE A 1 160 ? -14.300 -1.224 3.157 1.00 98.50 160 PHE A C 1
ATOM 1242 O O . PHE A 1 160 ? -15.050 -2.184 2.974 1.00 98.50 160 PHE A O 1
ATOM 1249 N N . LEU A 1 161 ? -14.546 -0.296 4.086 1.00 98.50 161 LEU A N 1
ATOM 1250 C CA . LEU A 1 161 ? -15.789 -0.248 4.861 1.00 98.50 161 LEU A CA 1
ATOM 1251 C C . LEU A 1 161 ? -17.000 -0.089 3.941 1.00 98.50 161 LEU A C 1
ATOM 1253 O O . LEU A 1 161 ? -17.961 -0.846 4.068 1.00 98.50 161 LEU A O 1
ATOM 1257 N N . GLU A 1 162 ? -16.936 0.841 2.984 1.00 97.88 162 GLU A N 1
ATOM 1258 C CA . GLU A 1 162 ? -18.028 1.060 2.035 1.00 97.88 162 GLU A CA 1
ATOM 1259 C C . GLU A 1 162 ? -18.278 -0.174 1.156 1.00 97.88 162 GLU A C 1
ATOM 1261 O O . GLU A 1 162 ? -19.424 -0.587 0.983 1.00 97.88 162 GLU A O 1
ATOM 1266 N N . ALA A 1 163 ? -17.213 -0.793 0.641 1.00 98.25 163 ALA A N 1
ATOM 1267 C CA . ALA A 1 163 ? -17.324 -1.925 -0.273 1.00 98.25 163 ALA A CA 1
ATOM 1268 C C . ALA A 1 163 ? -17.816 -3.210 0.410 1.00 98.25 163 ALA A C 1
ATOM 1270 O O . ALA A 1 163 ? -18.593 -3.967 -0.169 1.00 98.25 163 ALA A O 1
ATOM 1271 N N . THR A 1 164 ? -17.364 -3.476 1.638 1.00 98.06 164 THR A N 1
ATOM 1272 C CA . THR A 1 164 ? -17.676 -4.727 2.351 1.00 98.06 164 THR A CA 1
ATOM 1273 C C . THR A 1 164 ? -18.916 -4.629 3.234 1.00 98.06 164 THR A C 1
ATOM 1275 O O . THR A 1 164 ? -19.522 -5.653 3.545 1.00 98.06 164 THR A O 1
ATOM 1278 N N . GLY A 1 165 ? -19.280 -3.422 3.680 1.00 97.44 165 GLY A N 1
ATOM 1279 C CA . GLY A 1 165 ? -20.275 -3.231 4.734 1.00 97.44 165 GLY A CA 1
ATOM 1280 C C . GLY A 1 165 ? -19.835 -3.771 6.102 1.00 97.44 165 GLY A C 1
ATOM 1281 O O . GLY A 1 165 ? -20.690 -3.995 6.959 1.00 97.44 165 GLY A O 1
ATOM 1282 N N . ALA A 1 166 ? -18.532 -4.014 6.300 1.00 98.19 166 ALA A N 1
ATOM 1283 C CA . ALA A 1 166 ? -17.969 -4.434 7.579 1.00 98.19 166 ALA A CA 1
ATOM 1284 C C . ALA A 1 166 ? -18.226 -3.387 8.678 1.00 98.19 166 ALA A C 1
ATOM 1286 O O . ALA A 1 166 ? -18.424 -2.202 8.410 1.00 98.19 166 ALA A O 1
ATOM 1287 N N . ASP A 1 167 ? -18.208 -3.824 9.935 1.00 98.50 167 ASP A N 1
ATOM 1288 C CA . ASP A 1 167 ? -18.412 -2.946 11.087 1.00 98.50 167 ASP A CA 1
ATOM 1289 C C . ASP A 1 167 ? -17.176 -2.099 11.403 1.00 98.50 167 ASP A C 1
ATOM 1291 O O . ASP A 1 167 ? -17.305 -0.971 11.885 1.00 98.50 167 ASP A O 1
ATOM 1295 N N . ALA A 1 168 ? -15.986 -2.638 11.128 1.00 98.38 168 ALA A N 1
ATOM 1296 C CA . ALA A 1 168 ? -14.710 -1.983 11.376 1.00 98.38 168 ALA A CA 1
ATOM 1297 C C . ALA A 1 168 ? -13.663 -2.299 10.296 1.00 98.38 168 ALA A C 1
ATOM 1299 O O . ALA A 1 168 ? -13.772 -3.280 9.559 1.00 98.38 168 ALA A O 1
ATOM 1300 N N . ALA A 1 169 ? -12.616 -1.480 10.237 1.00 98.44 169 ALA A N 1
ATOM 1301 C CA . ALA A 1 169 ? -11.431 -1.702 9.420 1.00 98.44 169 ALA A CA 1
ATOM 1302 C C . ALA A 1 169 ? -10.158 -1.507 10.246 1.00 98.44 169 ALA A C 1
ATOM 1304 O O . ALA A 1 169 ? -10.033 -0.526 10.978 1.00 98.44 169 ALA A O 1
ATOM 1305 N N . LEU A 1 170 ? -9.203 -2.423 10.089 1.00 97.94 170 LEU A N 1
ATOM 1306 C CA . LEU A 1 170 ? -7.836 -2.310 10.595 1.00 97.94 170 LEU A CA 1
ATOM 1307 C C . LEU A 1 170 ? -6.875 -2.267 9.410 1.00 97.94 170 LEU A C 1
ATOM 1309 O O . LEU A 1 170 ? -6.570 -3.302 8.811 1.00 97.94 170 LEU A O 1
ATOM 1313 N N . ILE A 1 171 ? -6.386 -1.073 9.080 1.00 98.38 171 ILE A N 1
ATOM 1314 C CA . ILE A 1 171 ? -5.463 -0.874 7.959 1.00 98.38 171 ILE A CA 1
ATOM 1315 C C . ILE A 1 171 ? -4.078 -0.534 8.492 1.00 98.38 171 ILE A C 1
ATOM 1317 O O . ILE A 1 171 ? -3.858 0.560 9.010 1.00 98.38 171 ILE A O 1
ATOM 1321 N N . SER A 1 172 ? -3.147 -1.486 8.414 1.00 97.75 172 SER A N 1
ATOM 1322 C CA . SER A 1 172 ? -1.759 -1.223 8.800 1.00 97.75 172 SER A CA 1
ATOM 1323 C C . SER A 1 172 ? -1.109 -0.281 7.794 1.00 97.75 172 SER A C 1
ATOM 1325 O O . SER A 1 172 ? -1.485 -0.280 6.622 1.00 97.75 172 SER A O 1
ATOM 1327 N N . TYR A 1 173 ? -0.132 0.513 8.221 1.00 97.25 173 TYR A N 1
ATOM 1328 C CA . TYR A 1 173 ? 0.571 1.432 7.328 1.00 97.25 173 TYR A CA 1
ATOM 1329 C C . TYR A 1 173 ? 2.052 1.540 7.666 1.00 97.25 173 TYR A C 1
ATOM 1331 O O . TYR A 1 173 ? 2.473 1.291 8.797 1.00 97.25 173 TYR A O 1
ATOM 1339 N N . ASN A 1 174 ? 2.858 1.872 6.662 1.00 94.12 174 ASN A N 1
ATOM 1340 C CA . ASN A 1 174 ? 4.303 1.930 6.839 1.00 94.12 174 ASN A CA 1
ATOM 1341 C C . ASN A 1 174 ? 4.740 3.182 7.599 1.00 94.12 174 ASN A C 1
ATOM 1343 O O . ASN A 1 174 ? 4.238 4.285 7.392 1.00 94.12 174 ASN A O 1
ATOM 1347 N N . ILE A 1 175 ? 5.732 2.981 8.459 1.00 93.69 175 ILE A N 1
ATOM 1348 C CA . ILE A 1 175 ? 6.547 4.023 9.073 1.00 93.69 175 ILE A CA 1
ATOM 1349 C C . ILE A 1 175 ? 8.008 3.636 8.861 1.00 93.69 175 ILE A C 1
ATOM 1351 O O . ILE A 1 175 ? 8.326 2.450 8.767 1.00 93.69 175 ILE A O 1
ATOM 1355 N N . TYR A 1 176 ? 8.897 4.624 8.799 1.00 90.12 176 TYR A N 1
ATOM 1356 C CA . TYR A 1 176 ? 10.324 4.339 8.712 1.00 90.12 176 TYR A CA 1
ATOM 1357 C C . TYR A 1 176 ? 10.809 3.662 9.999 1.00 90.12 176 TYR A C 1
ATOM 1359 O O . TYR A 1 176 ? 10.623 4.198 11.094 1.00 90.12 176 TYR A O 1
ATOM 1367 N N . GLN A 1 177 ? 11.441 2.497 9.858 1.00 89.38 177 GLN A N 1
ATOM 1368 C CA . GLN A 1 177 ? 12.012 1.729 10.962 1.00 89.38 177 GLN A CA 1
ATOM 1369 C C . GLN A 1 177 ? 13.483 1.424 10.647 1.00 89.38 177 GLN A C 1
ATOM 1371 O O . GLN A 1 177 ? 13.751 0.583 9.790 1.00 89.38 177 GLN A O 1
ATOM 1376 N N . PRO A 1 178 ? 14.449 2.094 11.302 1.00 86.50 178 PRO A N 1
ATOM 1377 C CA . PRO A 1 178 ? 15.860 1.991 10.928 1.00 86.50 178 PRO A CA 1
ATOM 1378 C C . PRO A 1 178 ? 16.458 0.595 11.154 1.00 86.50 178 PRO A C 1
ATOM 1380 O O . PRO A 1 178 ? 17.467 0.253 10.542 1.00 86.50 178 PRO A O 1
ATOM 1383 N N . GLU A 1 179 ? 15.855 -0.219 12.021 1.00 90.81 179 GLU A N 1
ATOM 1384 C CA . GLU A 1 179 ? 16.293 -1.586 12.308 1.00 90.81 179 GLU A CA 1
ATOM 1385 C C . GLU A 1 179 ? 15.702 -2.638 11.356 1.00 90.81 179 GLU A C 1
ATOM 1387 O O . GLU A 1 179 ? 16.100 -3.806 11.408 1.00 90.81 179 GLU A O 1
ATOM 1392 N N . VAL A 1 180 ? 14.769 -2.251 10.481 1.00 85.88 180 VAL A N 1
ATOM 1393 C CA . VAL A 1 180 ? 14.122 -3.159 9.530 1.00 85.88 180 VAL A CA 1
ATOM 1394 C C . VAL A 1 180 ? 14.699 -2.946 8.135 1.00 85.88 180 VAL A C 1
ATOM 1396 O O . VAL A 1 180 ? 14.746 -1.838 7.614 1.00 85.88 180 VAL A O 1
ATOM 1399 N N . LEU A 1 181 ? 15.159 -4.036 7.516 1.00 83.25 181 LEU A N 1
ATOM 1400 C CA . LEU A 1 181 ? 15.618 -4.009 6.128 1.00 83.25 181 LEU A CA 1
ATOM 1401 C C . LEU A 1 181 ? 14.441 -3.716 5.191 1.00 83.25 181 LEU A C 1
ATOM 1403 O O . LEU A 1 181 ? 13.357 -4.263 5.380 1.00 83.25 181 LEU A O 1
ATOM 1407 N N . SER A 1 182 ? 14.680 -2.944 4.131 1.00 76.00 182 SER A N 1
ATOM 1408 C CA . SER A 1 182 ? 13.639 -2.516 3.181 1.00 76.00 182 SER A CA 1
ATOM 1409 C C . SER A 1 182 ? 12.838 -3.674 2.569 1.00 76.00 182 SER A C 1
ATOM 1411 O O . SER A 1 182 ? 11.630 -3.585 2.387 1.00 76.00 182 SER A O 1
ATOM 1413 N N . ASN A 1 183 ? 13.473 -4.819 2.303 1.00 79.06 183 ASN A N 1
ATOM 1414 C CA . ASN A 1 183 ? 12.797 -6.010 1.776 1.00 79.06 183 ASN A CA 1
ATOM 1415 C C . ASN A 1 183 ? 11.945 -6.766 2.817 1.00 79.06 183 ASN A C 1
ATOM 1417 O O . ASN A 1 183 ? 11.302 -7.760 2.474 1.00 79.06 183 ASN A O 1
ATOM 1421 N N . LEU A 1 184 ? 11.973 -6.344 4.082 1.00 84.31 184 LEU A N 1
ATOM 1422 C CA . LEU A 1 184 ? 11.207 -6.920 5.187 1.00 84.31 184 LEU A CA 1
ATOM 1423 C C . LEU A 1 184 ? 10.074 -6.010 5.669 1.00 84.31 184 LEU A C 1
ATOM 1425 O O . LEU A 1 184 ? 9.332 -6.439 6.559 1.00 84.31 184 LEU A O 1
ATOM 1429 N N . GLU A 1 185 ? 9.914 -4.834 5.056 1.00 87.12 185 GLU A N 1
ATOM 1430 C CA . GLU A 1 185 ? 8.878 -3.851 5.374 1.00 87.12 185 GLU A CA 1
ATOM 1431 C C . GLU A 1 185 ? 7.443 -4.379 5.182 1.00 87.12 185 GLU A C 1
ATOM 1433 O O . GLU A 1 185 ? 7.201 -5.521 4.746 1.00 87.12 185 GLU A O 1
ATOM 1438 N N . ASN A 1 186 ? 6.461 -3.550 5.554 1.00 90.81 186 ASN A N 1
ATOM 1439 C CA . ASN A 1 186 ? 5.051 -3.904 5.514 1.00 90.81 186 ASN A CA 1
ATOM 1440 C C . ASN A 1 186 ? 4.472 -3.846 4.094 1.00 90.81 186 ASN A C 1
ATOM 1442 O O . ASN A 1 186 ? 3.808 -2.896 3.686 1.00 90.81 186 ASN A O 1
ATOM 1446 N N . GLY A 1 187 ? 4.668 -4.941 3.362 1.00 88.56 187 GLY A N 1
ATOM 1447 C CA . GLY A 1 187 ? 4.069 -5.159 2.044 1.00 88.56 187 GLY A CA 1
ATOM 1448 C C . GLY A 1 187 ? 2.575 -5.513 2.045 1.00 88.56 187 GLY A C 1
ATOM 1449 O O . GLY A 1 187 ? 2.064 -5.840 0.985 1.00 88.56 187 GLY A O 1
ATOM 1450 N N . TYR A 1 188 ? 1.890 -5.504 3.197 1.00 90.31 188 TYR A N 1
ATOM 1451 C CA . TYR A 1 188 ? 0.454 -5.828 3.313 1.00 90.31 188 TYR A CA 1
ATOM 1452 C C . TYR A 1 188 ? -0.375 -4.677 3.908 1.00 90.31 188 TYR A C 1
ATOM 1454 O O . TYR A 1 188 ? -1.540 -4.862 4.261 1.00 90.31 188 TYR A O 1
ATOM 1462 N N . GLY A 1 189 ? 0.244 -3.512 4.080 1.00 92.88 189 GLY A N 1
ATOM 1463 C CA . GLY A 1 189 ? -0.369 -2.297 4.591 1.00 92.88 189 GLY A CA 1
ATOM 1464 C C . GLY A 1 189 ? -0.357 -1.192 3.548 1.00 92.88 189 GLY A C 1
ATOM 1465 O O . GLY A 1 189 ? 0.146 -1.365 2.437 1.00 92.88 189 GLY A O 1
ATOM 1466 N N . ALA A 1 190 ? -0.891 -0.037 3.922 1.00 95.12 190 ALA A N 1
ATOM 1467 C CA . ALA A 1 190 ? -0.802 1.147 3.095 1.00 95.12 190 ALA A CA 1
ATOM 1468 C C . ALA A 1 190 ? 0.659 1.598 2.985 1.00 95.12 190 ALA A C 1
ATOM 1470 O O . ALA A 1 190 ? 1.422 1.614 3.964 1.00 95.12 190 ALA A O 1
ATOM 1471 N N . ASN A 1 191 ? 1.043 1.934 1.761 1.00 88.38 191 ASN A N 1
ATOM 1472 C CA . ASN A 1 191 ? 2.400 2.286 1.377 1.00 88.38 191 ASN A CA 1
ATOM 1473 C C . ASN A 1 191 ? 2.420 3.653 0.685 1.00 88.38 191 ASN A C 1
ATOM 1475 O O . ASN A 1 191 ? 1.423 4.104 0.137 1.00 88.38 191 ASN A O 1
ATOM 1479 N N . GLY A 1 192 ? 3.566 4.330 0.715 1.00 85.38 192 GLY A N 1
ATOM 1480 C CA . GLY A 1 192 ? 3.739 5.587 -0.011 1.00 85.38 192 GLY A CA 1
ATOM 1481 C C . GLY A 1 192 ? 2.843 6.739 0.463 1.00 85.38 192 GLY A C 1
ATOM 1482 O O . GLY A 1 192 ? 2.219 6.698 1.522 1.00 85.38 192 GLY A O 1
ATOM 1483 N N . GLN A 1 193 ? 2.851 7.814 -0.317 1.00 92.25 193 GLN A N 1
ATOM 1484 C CA . GLN A 1 193 ? 2.027 9.008 -0.134 1.00 92.25 193 GLN A CA 1
ATOM 1485 C C . GLN A 1 193 ? 1.182 9.194 -1.391 1.00 92.25 193 GLN A C 1
ATOM 1487 O O . GLN A 1 193 ? 1.620 8.826 -2.484 1.00 92.25 193 GLN A O 1
ATOM 1492 N N . ILE A 1 194 ? 0.005 9.799 -1.253 1.00 95.44 194 ILE A N 1
ATOM 1493 C CA . ILE A 1 194 ? -0.814 10.170 -2.409 1.00 95.44 194 ILE A CA 1
ATOM 1494 C C . ILE A 1 194 ? -0.371 11.564 -2.831 1.00 95.44 194 ILE A C 1
ATOM 1496 O O . ILE A 1 194 ? -0.507 12.520 -2.069 1.00 95.44 194 ILE A O 1
ATOM 1500 N N . LEU A 1 195 ? 0.213 11.671 -4.021 1.00 93.62 195 LEU A N 1
ATOM 1501 C CA . LEU A 1 195 ? 0.676 12.943 -4.566 1.00 93.62 195 LEU A CA 1
ATOM 1502 C C . LEU A 1 195 ? -0.458 13.655 -5.317 1.00 93.62 195 LEU A C 1
ATOM 1504 O O . LEU A 1 195 ? -1.307 12.978 -5.899 1.00 93.62 195 LEU A O 1
ATOM 1508 N N . PRO A 1 196 ? -0.458 15.003 -5.365 1.00 94.19 196 PRO A N 1
ATOM 1509 C CA . PRO A 1 196 ? -1.430 15.741 -6.157 1.00 94.19 196 PRO A CA 1
ATOM 1510 C C . PRO A 1 196 ? -1.368 15.338 -7.633 1.00 94.19 196 PRO A C 1
ATOM 1512 O O . PRO A 1 196 ? -0.288 15.301 -8.230 1.00 94.19 196 PRO A O 1
ATOM 1515 N N . GLY A 1 197 ? -2.527 15.094 -8.233 1.00 93.94 197 GLY A N 1
ATOM 1516 C CA . GLY A 1 197 ? -2.648 14.695 -9.627 1.00 93.94 197 GLY A CA 1
ATOM 1517 C C . GLY A 1 197 ? -3.773 13.699 -9.876 1.00 93.94 197 GLY A C 1
ATOM 1518 O O . GLY A 1 197 ? -4.432 13.200 -8.964 1.00 93.94 197 GLY A O 1
ATOM 1519 N N . LYS A 1 198 ? -4.005 13.420 -11.159 1.00 94.50 198 LYS A N 1
ATOM 1520 C CA . LYS A 1 198 ? -4.995 12.433 -11.590 1.00 94.50 198 LYS A CA 1
ATOM 1521 C C . LYS A 1 198 ? -4.525 11.025 -11.247 1.00 94.50 198 LYS A C 1
ATOM 1523 O O . LYS A 1 198 ? -3.366 10.707 -11.476 1.00 94.50 198 LYS A O 1
ATOM 1528 N N . MET A 1 199 ? -5.444 10.188 -10.777 1.00 93.56 199 MET A N 1
ATOM 1529 C CA . MET A 1 199 ? -5.152 8.837 -10.300 1.00 93.56 199 MET A CA 1
ATOM 1530 C C . MET A 1 199 ? -5.608 7.776 -11.299 1.00 93.56 199 MET A C 1
ATOM 1532 O O . MET A 1 199 ? -6.804 7.626 -11.564 1.00 93.56 199 MET A O 1
ATOM 1536 N N . SER A 1 200 ? -4.650 7.051 -11.863 1.00 92.38 200 SER A N 1
ATOM 1537 C CA . SER A 1 200 ? -4.851 5.815 -12.621 1.00 92.38 200 SER A CA 1
ATOM 1538 C C . SER A 1 200 ? -4.871 4.593 -11.688 1.00 92.38 200 SER A C 1
ATOM 1540 O O . SER A 1 200 ? -4.689 4.727 -10.480 1.00 92.38 200 SER A O 1
ATOM 1542 N N . GLU A 1 201 ? -5.076 3.386 -12.228 1.00 91.75 201 GLU A N 1
ATOM 1543 C CA . GLU A 1 201 ? -4.937 2.143 -11.444 1.00 91.75 201 GLU A CA 1
ATOM 1544 C C . GLU A 1 201 ? -3.555 2.028 -10.793 1.00 91.75 201 GLU A C 1
ATOM 1546 O O . GLU A 1 201 ? -3.453 1.639 -9.634 1.00 91.75 201 GLU A O 1
ATOM 1551 N N . GLU A 1 202 ? -2.504 2.432 -11.504 1.00 86.00 202 GLU A N 1
ATOM 1552 C CA . GLU A 1 202 ? -1.130 2.384 -11.004 1.00 86.00 202 GLU A CA 1
ATOM 1553 C C . GLU A 1 202 ? -0.970 3.284 -9.781 1.00 86.00 202 GLU A C 1
ATOM 1555 O O . GLU A 1 202 ? -0.513 2.819 -8.738 1.00 86.00 202 GLU A O 1
ATOM 1560 N N . ASP A 1 203 ? -1.437 4.532 -9.879 1.00 91.50 203 ASP A N 1
ATOM 1561 C CA . ASP A 1 203 ? -1.382 5.503 -8.783 1.00 91.50 203 ASP A CA 1
ATOM 1562 C C . ASP A 1 203 ? -2.147 5.004 -7.549 1.00 91.50 203 ASP A C 1
ATOM 1564 O O . ASP A 1 203 ? -1.685 5.163 -6.420 1.00 91.50 203 ASP A O 1
ATOM 1568 N N . ILE A 1 204 ? -3.292 4.342 -7.757 1.00 94.88 204 ILE A N 1
ATOM 1569 C CA . ILE A 1 204 ? -4.085 3.744 -6.675 1.00 94.88 204 ILE A CA 1
ATOM 1570 C C . ILE A 1 204 ? -3.305 2.607 -6.004 1.00 94.88 204 ILE A C 1
ATOM 1572 O O . ILE A 1 204 ? -3.221 2.539 -4.777 1.00 94.88 204 ILE A O 1
ATOM 1576 N N . THR A 1 205 ? -2.691 1.721 -6.791 1.00 92.12 205 THR A N 1
ATOM 1577 C CA . THR A 1 205 ? -1.969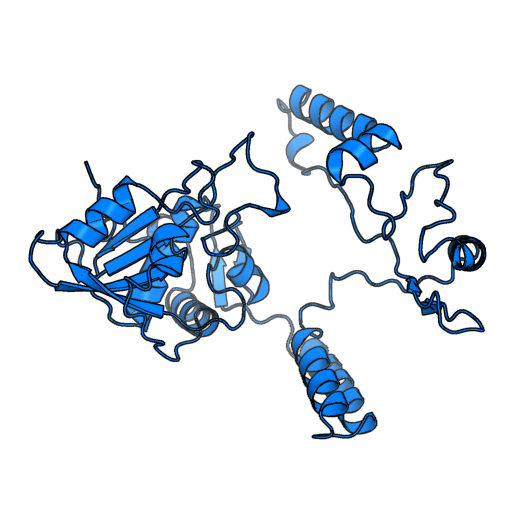 0.553 -6.257 1.00 92.12 205 THR A CA 1
ATOM 1578 C C . THR A 1 205 ? -0.708 0.905 -5.470 1.00 92.12 205 THR A C 1
ATOM 1580 O O . THR A 1 205 ? -0.240 0.068 -4.702 1.00 92.12 205 THR A O 1
ATOM 1583 N N . ILE A 1 206 ? -0.177 2.129 -5.600 1.00 89.56 206 ILE A N 1
ATOM 1584 C CA . ILE A 1 206 ? 0.957 2.600 -4.788 1.00 89.56 206 ILE A CA 1
ATOM 1585 C C . ILE A 1 206 ? 0.605 2.592 -3.299 1.00 89.56 206 ILE A C 1
ATOM 1587 O O . ILE A 1 206 ? 1.447 2.222 -2.479 1.00 89.56 206 ILE A O 1
ATOM 1591 N N . PHE A 1 207 ? -0.623 2.989 -2.953 1.00 92.81 207 PHE A N 1
ATOM 1592 C CA . PHE A 1 207 ? -1.042 3.104 -1.559 1.00 92.81 207 PHE A CA 1
ATOM 1593 C C . PHE A 1 207 ? -1.988 2.014 -1.081 1.00 92.81 207 PHE A C 1
ATOM 1595 O O . PHE A 1 207 ? -2.142 1.834 0.129 1.00 92.81 207 PHE A O 1
ATOM 1602 N N . LEU A 1 208 ? -2.608 1.283 -2.003 1.00 94.75 208 LEU A N 1
ATOM 1603 C CA . LEU A 1 208 ? -3.621 0.299 -1.671 1.00 94.75 208 LEU A CA 1
ATOM 1604 C C . LEU A 1 208 ? -3.000 -0.982 -1.073 1.00 94.75 208 LEU A C 1
ATOM 1606 O O . LEU A 1 208 ? -2.222 -1.652 -1.754 1.00 94.75 208 LEU A O 1
ATOM 1610 N N . PRO A 1 209 ? -3.389 -1.404 0.147 1.00 95.19 209 PRO A N 1
ATOM 1611 C CA . PRO A 1 209 ? -2.808 -2.582 0.800 1.00 95.19 209 PRO A CA 1
ATOM 1612 C C . PRO A 1 209 ? -2.996 -3.908 0.047 1.00 95.19 209 PRO A C 1
ATOM 1614 O O . PRO A 1 209 ? -2.211 -4.833 0.230 1.00 95.19 209 PRO A O 1
ATOM 1617 N N . THR A 1 210 ? -4.042 -4.016 -0.776 1.00 94.75 210 THR A N 1
ATOM 1618 C CA . THR A 1 210 ? -4.369 -5.221 -1.559 1.00 94.75 210 THR A CA 1
ATOM 1619 C C . THR A 1 210 ? -3.708 -5.255 -2.938 1.00 94.75 210 THR A C 1
ATOM 1621 O O . THR A 1 210 ? -3.904 -6.201 -3.702 1.00 94.75 210 THR A O 1
ATOM 1624 N N . GLY A 1 211 ? -2.967 -4.206 -3.308 1.00 91.31 211 GLY A N 1
ATOM 1625 C CA . GLY A 1 211 ? -2.381 -4.089 -4.638 1.00 91.31 211 GLY A CA 1
ATOM 1626 C C . GLY A 1 211 ? -3.420 -4.277 -5.750 1.00 91.31 211 GLY A C 1
ATOM 1627 O O . GLY A 1 211 ? -4.510 -3.712 -5.703 1.00 91.31 211 GLY A O 1
ATOM 1628 N N . TRP A 1 212 ? -3.067 -5.072 -6.760 1.00 88.62 212 TRP A N 1
ATOM 1629 C CA . TRP A 1 212 ? -3.827 -5.189 -8.007 1.00 88.62 212 TRP A CA 1
ATOM 1630 C C . TRP A 1 212 ? -5.007 -6.162 -7.944 1.00 88.62 212 TRP A C 1
ATOM 1632 O O . TRP A 1 212 ? -6.048 -5.892 -8.537 1.00 88.62 212 TRP A O 1
ATOM 1642 N N . TYR A 1 213 ? -4.836 -7.301 -7.269 1.00 88.50 213 TYR A N 1
ATOM 1643 C CA . TYR A 1 213 ? -5.741 -8.448 -7.425 1.00 88.50 213 TYR A CA 1
ATOM 1644 C C . TYR A 1 213 ? -6.206 -9.067 -6.116 1.00 88.50 213 TYR A C 1
ATOM 1646 O O . TYR A 1 213 ? -7.103 -9.910 -6.156 1.00 88.50 213 TYR A O 1
ATOM 1654 N N . ASP A 1 214 ? -5.614 -8.700 -4.976 1.00 93.38 214 ASP A N 1
ATOM 1655 C CA . ASP A 1 214 ? -6.022 -9.326 -3.726 1.00 93.38 214 ASP A CA 1
ATOM 1656 C C . ASP A 1 214 ? -7.444 -8.888 -3.369 1.00 93.38 214 ASP A C 1
ATOM 1658 O O . ASP A 1 214 ? -7.844 -7.723 -3.508 1.00 93.38 214 ASP A O 1
ATOM 1662 N N . THR A 1 215 ? -8.221 -9.863 -2.917 1.00 97.19 215 THR A N 1
ATOM 1663 C CA . THR A 1 215 ? -9.576 -9.643 -2.438 1.00 97.19 215 THR A CA 1
ATOM 1664 C C . THR A 1 215 ? -9.568 -9.259 -0.967 1.00 97.19 215 THR A C 1
ATOM 1666 O O . THR A 1 215 ? -8.730 -9.710 -0.177 1.00 97.19 215 THR A O 1
ATOM 1669 N N . LEU A 1 216 ? -10.534 -8.431 -0.575 1.00 97.81 216 LEU A N 1
ATOM 1670 C CA . LEU A 1 216 ? -10.693 -8.007 0.809 1.00 97.81 216 LEU A CA 1
ATOM 1671 C C . LEU A 1 216 ? -11.013 -9.211 1.696 1.00 97.81 216 LEU A C 1
ATOM 1673 O O . LEU A 1 216 ? -11.911 -10.003 1.398 1.00 97.81 216 LEU A O 1
ATOM 1677 N N . GLN A 1 217 ? -10.283 -9.321 2.804 1.00 96.50 217 GLN A N 1
ATOM 1678 C CA . GLN A 1 217 ? -10.460 -10.363 3.810 1.00 96.50 217 GLN A CA 1
ATOM 1679 C C . GLN A 1 217 ? -11.115 -9.772 5.054 1.00 96.50 217 GLN A C 1
ATOM 1681 O O . GLN A 1 217 ? -10.713 -8.708 5.533 1.00 96.50 217 GLN A O 1
ATOM 1686 N N . THR A 1 218 ? -12.090 -10.487 5.608 1.00 97.62 218 THR A N 1
ATOM 1687 C CA . THR A 1 218 ? -12.753 -10.112 6.862 1.00 97.62 218 THR A CA 1
ATOM 1688 C C . THR A 1 218 ? -12.553 -11.164 7.944 1.00 97.62 218 THR A C 1
ATOM 1690 O O . THR A 1 218 ? -12.295 -12.327 7.650 1.00 97.62 218 THR A O 1
ATOM 1693 N N . ALA A 1 219 ? -12.669 -10.768 9.207 1.00 97.00 219 ALA A N 1
ATOM 1694 C CA . ALA A 1 219 ? -12.724 -11.671 10.351 1.00 97.00 219 ALA A CA 1
ATOM 1695 C C . ALA A 1 219 ? -13.848 -11.245 11.299 1.00 97.00 219 ALA A C 1
ATOM 1697 O O . ALA A 1 219 ? -14.216 -10.074 11.342 1.00 97.00 219 ALA A O 1
ATOM 1698 N N . THR A 1 220 ? -14.362 -12.187 12.087 1.00 96.75 220 THR A N 1
ATOM 1699 C CA . THR A 1 220 ? -15.228 -11.879 13.231 1.00 96.75 220 THR A CA 1
ATOM 1700 C C . THR A 1 220 ? -14.366 -11.811 14.484 1.00 96.75 220 THR A C 1
ATOM 1702 O O . THR A 1 220 ? -13.754 -12.816 14.845 1.00 96.75 220 THR A O 1
ATOM 1705 N N . LEU A 1 221 ? -14.292 -10.636 15.111 1.00 96.06 221 LEU A N 1
ATOM 1706 C CA . LEU A 1 221 ? -13.493 -10.382 16.314 1.00 96.06 221 LEU A CA 1
ATOM 1707 C C . LEU A 1 221 ? -14.305 -9.613 17.350 1.00 96.06 221 LEU A C 1
ATOM 1709 O O . LEU A 1 221 ? -15.190 -8.835 16.995 1.00 96.06 221 LEU A O 1
ATOM 1713 N N . THR A 1 222 ? -13.977 -9.791 18.628 1.00 97.06 222 THR A N 1
ATOM 1714 C CA . THR A 1 222 ? -14.567 -8.962 19.680 1.00 97.06 222 THR A CA 1
ATOM 1715 C C . THR A 1 222 ? -13.998 -7.544 19.649 1.00 97.06 222 THR A C 1
ATOM 1717 O O . THR A 1 222 ? -12.863 -7.329 19.205 1.00 97.06 222 THR A O 1
ATOM 1720 N N . GLY A 1 223 ? -14.742 -6.564 20.167 1.00 97.31 223 GLY A N 1
ATOM 1721 C CA . GLY A 1 223 ? -14.256 -5.187 20.277 1.00 97.31 223 GLY A CA 1
ATOM 1722 C C . GLY A 1 223 ? -12.920 -5.093 21.021 1.00 97.31 223 GLY A C 1
ATOM 1723 O O . GLY A 1 223 ? -12.023 -4.370 20.589 1.00 97.31 223 GLY A O 1
ATOM 1724 N N . ASN A 1 224 ? -12.735 -5.900 22.071 1.00 96.69 224 ASN A N 1
ATOM 1725 C CA . ASN A 1 224 ? -11.478 -5.972 22.815 1.00 96.69 224 ASN A CA 1
ATOM 1726 C C . ASN A 1 224 ? -10.317 -6.486 21.946 1.00 96.69 224 ASN A C 1
ATOM 1728 O O . ASN A 1 224 ? -9.227 -5.920 21.970 1.00 96.69 224 ASN A O 1
ATOM 1732 N N . GLN A 1 225 ? -10.543 -7.526 21.136 1.00 95.69 225 GLN A N 1
ATOM 1733 C CA . GLN A 1 225 ? -9.519 -8.042 20.220 1.00 95.69 225 GLN A CA 1
ATOM 1734 C C . GLN A 1 225 ? -9.111 -6.991 19.183 1.00 95.69 225 GLN A C 1
ATOM 1736 O O . GLN A 1 225 ? -7.920 -6.809 18.939 1.00 95.69 225 GLN A O 1
ATOM 1741 N N . ILE A 1 226 ? -10.081 -6.271 18.611 1.00 96.81 226 ILE A N 1
ATOM 1742 C CA . ILE A 1 226 ? -9.828 -5.224 17.611 1.00 96.81 226 ILE A CA 1
ATOM 1743 C C . ILE A 1 226 ? -9.022 -4.072 18.222 1.00 96.81 226 ILE A C 1
ATOM 1745 O O . ILE A 1 226 ? -8.011 -3.659 17.650 1.00 96.81 226 ILE A O 1
ATOM 1749 N N . LYS A 1 227 ? -9.421 -3.584 19.404 1.00 97.19 227 LYS A N 1
ATOM 1750 C CA . LYS A 1 227 ? -8.687 -2.538 20.135 1.00 97.19 227 LYS A CA 1
ATOM 1751 C C . LYS A 1 227 ? -7.269 -2.985 20.477 1.00 97.19 227 LYS A C 1
ATOM 1753 O O . LYS A 1 227 ? -6.322 -2.238 20.248 1.00 97.19 227 LYS A O 1
ATOM 1758 N N . GLN A 1 228 ? -7.104 -4.211 20.970 1.00 95.75 228 GLN A N 1
ATOM 1759 C CA . GLN A 1 228 ? -5.786 -4.742 21.303 1.00 95.75 228 GLN A CA 1
ATOM 1760 C C . GLN A 1 228 ? -4.888 -4.833 20.060 1.00 95.75 228 GLN A C 1
ATOM 1762 O O . GLN A 1 228 ? -3.737 -4.414 20.117 1.00 95.75 228 GLN A O 1
ATOM 1767 N N . MET A 1 229 ? -5.416 -5.281 18.915 1.00 95.31 229 MET A N 1
ATOM 1768 C CA . MET A 1 229 ? -4.674 -5.274 17.647 1.00 95.31 229 MET A CA 1
ATOM 1769 C C . MET A 1 229 ? -4.270 -3.863 17.216 1.00 95.31 229 MET A C 1
ATOM 1771 O O . MET A 1 229 ? -3.123 -3.649 16.830 1.00 95.31 229 MET A O 1
ATOM 1775 N N . ALA A 1 230 ? -5.186 -2.896 17.297 1.00 96.75 230 ALA A N 1
ATOM 1776 C CA . ALA A 1 230 ? -4.889 -1.503 16.975 1.00 96.75 230 ALA A CA 1
ATOM 1777 C C . ALA A 1 230 ? -3.781 -0.925 17.873 1.00 96.75 230 ALA A C 1
ATOM 1779 O O . ALA A 1 230 ? -2.927 -0.186 17.387 1.00 96.75 230 ALA A O 1
ATOM 1780 N N . LYS A 1 231 ? -3.777 -1.297 19.159 1.00 96.50 231 LYS A N 1
ATOM 1781 C CA . LYS A 1 231 ? -2.782 -0.873 20.150 1.00 96.50 231 LYS A CA 1
ATOM 1782 C C . LYS A 1 231 ? -1.412 -1.513 19.934 1.00 96.50 231 LYS A C 1
ATOM 1784 O O . LYS A 1 231 ? -0.400 -0.822 20.011 1.00 96.50 231 LYS A O 1
ATOM 1789 N N . ASP A 1 232 ? -1.380 -2.817 19.676 1.00 95.38 232 ASP A N 1
ATOM 1790 C CA . ASP A 1 232 ? -0.135 -3.576 19.508 1.00 95.38 232 ASP A CA 1
ATOM 1791 C C . ASP A 1 232 ? 0.523 -3.324 18.147 1.00 95.38 232 ASP A C 1
ATOM 1793 O O . ASP A 1 232 ? 1.743 -3.431 18.009 1.00 95.38 232 ASP A O 1
ATOM 1797 N N . GLY A 1 233 ? -0.280 -2.984 17.138 1.00 95.56 233 GLY A N 1
ATOM 1798 C CA . GLY A 1 233 ? 0.170 -2.848 15.763 1.00 95.56 233 GLY A CA 1
ATOM 1799 C C . GLY A 1 233 ? 0.396 -4.192 15.062 1.00 95.56 233 GLY A C 1
ATOM 1800 O O . GLY A 1 233 ? 0.130 -5.282 15.571 1.00 95.56 233 GLY A O 1
ATOM 1801 N N . CYS A 1 234 ? 0.881 -4.106 13.829 1.00 95.38 234 CYS A N 1
ATOM 1802 C CA . CYS A 1 234 ? 1.092 -5.219 12.923 1.00 95.38 234 CYS A CA 1
ATOM 1803 C C . CYS A 1 234 ? 2.568 -5.610 12.857 1.00 95.38 234 CYS A C 1
ATOM 1805 O O . CYS A 1 234 ? 3.316 -5.083 12.034 1.00 95.38 234 CYS A O 1
ATOM 1807 N N . ASP A 1 235 ? 2.996 -6.578 13.666 1.00 94.69 235 ASP A N 1
ATOM 1808 C CA . ASP A 1 235 ? 4.298 -7.223 13.466 1.00 94.69 235 ASP A CA 1
ATOM 1809 C C . ASP A 1 235 ? 4.169 -8.393 12.474 1.00 94.69 235 ASP A C 1
ATOM 1811 O O . ASP A 1 235 ? 3.833 -9.530 12.825 1.00 94.69 235 ASP A O 1
ATOM 1815 N N . LEU A 1 236 ? 4.437 -8.109 11.198 1.00 90.81 236 LEU A N 1
ATOM 1816 C CA . LEU A 1 236 ? 4.374 -9.091 10.110 1.00 90.81 236 LEU A CA 1
ATOM 1817 C C . LEU A 1 236 ? 5.473 -10.153 10.160 1.00 90.81 236 LEU A C 1
ATOM 1819 O O . LEU A 1 236 ? 5.384 -11.162 9.452 1.00 90.81 236 LEU A O 1
ATOM 1823 N N . ARG A 1 237 ? 6.546 -9.915 10.919 1.00 90.31 237 ARG A N 1
ATOM 1824 C CA . ARG A 1 237 ? 7.753 -10.753 10.899 1.00 90.31 237 ARG A CA 1
ATOM 1825 C C . ARG A 1 237 ? 8.014 -11.438 12.240 1.00 90.31 237 ARG A C 1
ATOM 1827 O O . ARG A 1 237 ? 8.760 -12.420 12.269 1.00 90.31 237 ARG A O 1
ATOM 1834 N N . GLY A 1 238 ? 7.349 -11.002 13.306 1.00 90.88 238 GLY A N 1
ATOM 1835 C CA . GLY A 1 238 ? 7.623 -11.406 14.683 1.00 90.88 238 GLY A CA 1
ATOM 1836 C C . GLY A 1 238 ? 8.997 -10.923 15.151 1.00 90.88 238 GLY A C 1
ATOM 1837 O 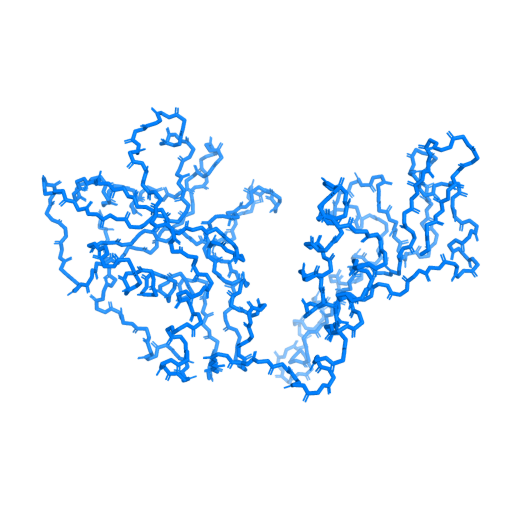O . GLY A 1 238 ? 9.676 -11.655 15.868 1.00 90.88 238 GLY A O 1
ATOM 1838 N N . ASN A 1 239 ? 9.456 -9.772 14.653 1.00 90.69 239 ASN A N 1
ATOM 1839 C CA . ASN A 1 239 ? 10.788 -9.227 14.925 1.00 90.69 239 ASN A CA 1
ATOM 1840 C C . ASN A 1 239 ? 10.788 -8.135 16.011 1.00 90.69 239 ASN A C 1
ATOM 1842 O O . ASN A 1 239 ? 11.859 -7.638 16.348 1.00 90.69 239 ASN A O 1
ATOM 1846 N N . GLY A 1 240 ? 9.624 -7.795 16.573 1.00 93.38 240 GLY A N 1
ATOM 1847 C CA . GLY A 1 240 ? 9.477 -6.774 17.610 1.00 93.38 240 GLY A CA 1
ATOM 1848 C C . GLY A 1 240 ? 9.315 -5.351 17.076 1.00 93.38 240 GLY A C 1
ATOM 1849 O O . GLY A 1 240 ? 9.374 -4.415 17.871 1.00 93.38 240 GLY A O 1
ATOM 1850 N N . TYR A 1 241 ? 9.095 -5.180 15.769 1.00 94.56 241 TYR A N 1
ATOM 1851 C CA . TYR A 1 241 ? 8.917 -3.875 15.129 1.00 94.56 241 TYR A CA 1
ATOM 1852 C C . TYR A 1 241 ? 7.531 -3.769 14.467 1.00 94.56 241 TYR A C 1
ATOM 1854 O O . TYR A 1 241 ? 7.398 -3.925 13.251 1.00 94.56 241 TYR A O 1
ATOM 1862 N N . PRO A 1 242 ? 6.460 -3.547 15.252 1.00 95.62 242 PRO A N 1
ATOM 1863 C CA . PRO A 1 242 ? 5.107 -3.486 14.717 1.00 95.62 242 PRO A CA 1
ATOM 1864 C C . PRO A 1 242 ? 4.862 -2.207 13.910 1.00 95.62 242 PRO A C 1
ATOM 1866 O O . PRO A 1 242 ? 5.342 -1.124 14.249 1.00 95.62 242 PRO A O 1
ATOM 1869 N N . TYR A 1 243 ? 4.056 -2.335 12.860 1.00 96.50 243 TYR A N 1
ATOM 1870 C CA . TYR A 1 243 ? 3.547 -1.208 12.084 1.00 96.50 243 TYR A CA 1
ATOM 1871 C C . TYR A 1 243 ? 2.201 -0.732 12.639 1.00 96.50 243 TYR A C 1
ATOM 1873 O O . TYR A 1 243 ? 1.361 -1.565 12.973 1.00 96.50 243 TYR A O 1
ATOM 1881 N N . PRO A 1 244 ? 1.953 0.578 12.742 1.00 97.06 244 PRO A N 1
ATOM 1882 C CA . PRO A 1 244 ? 0.692 1.089 13.270 1.00 97.06 244 PRO A CA 1
ATOM 1883 C C . PRO A 1 244 ? -0.504 0.712 12.383 1.00 97.06 244 PRO A C 1
ATOM 1885 O O . PRO A 1 244 ? -0.365 0.543 11.170 1.00 97.06 244 PRO A O 1
ATOM 1888 N N . TYR A 1 245 ? -1.685 0.626 12.997 1.00 98.12 245 TYR A N 1
ATOM 1889 C CA . TYR A 1 245 ? -2.971 0.545 12.303 1.00 98.12 245 TYR A CA 1
ATOM 1890 C C . TYR A 1 245 ? -3.687 1.895 12.321 1.00 98.12 245 TYR A C 1
ATOM 1892 O O . TYR A 1 245 ? -3.618 2.634 13.302 1.00 98.12 245 TYR A O 1
ATOM 1900 N N . VAL A 1 246 ? -4.457 2.172 11.272 1.00 97.94 246 VAL A N 1
ATOM 1901 C CA . VAL A 1 246 ? -5.639 3.032 11.372 1.00 97.94 246 VAL A CA 1
ATOM 1902 C C . VAL A 1 246 ? -6.834 2.127 11.669 1.00 97.94 246 VAL A C 1
ATOM 1904 O O . VAL A 1 246 ? -7.155 1.246 10.868 1.00 97.94 246 VAL A O 1
ATOM 1907 N N . LEU A 1 247 ? -7.457 2.323 12.836 1.00 98.44 247 LEU A N 1
ATOM 1908 C CA . LEU A 1 247 ? -8.722 1.687 13.205 1.00 98.44 247 LEU A CA 1
ATOM 1909 C C . LEU A 1 247 ? -9.874 2.614 12.822 1.00 98.44 247 LEU A C 1
ATOM 1911 O O . LEU A 1 247 ? -9.911 3.764 13.258 1.00 98.44 247 LEU A O 1
ATOM 1915 N N . MET A 1 248 ? -10.820 2.101 12.042 1.00 98.38 248 MET A N 1
ATOM 1916 C CA . MET A 1 248 ? -12.039 2.814 11.665 1.00 98.38 248 MET A CA 1
ATOM 1917 C C . MET A 1 248 ? -13.269 1.973 11.982 1.00 98.38 248 MET A C 1
ATOM 1919 O O . MET A 1 248 ? -13.211 0.747 11.886 1.00 98.38 248 MET A O 1
ATOM 1923 N N . THR A 1 249 ? -14.383 2.617 12.313 1.00 97.94 249 THR A N 1
ATOM 1924 C CA . THR A 1 249 ? -15.699 1.974 12.443 1.00 97.94 249 THR A CA 1
ATOM 1925 C C . THR A 1 249 ? -16.675 2.579 11.449 1.00 97.94 249 THR A C 1
ATOM 1927 O O . THR A 1 249 ? -16.548 3.745 11.084 1.00 97.94 249 THR A O 1
ATOM 1930 N N . LYS A 1 250 ? -17.641 1.783 10.976 1.00 94.69 250 LYS A N 1
ATOM 1931 C CA . LYS A 1 250 ? -18.546 2.148 9.866 1.00 94.69 250 LYS A CA 1
ATOM 1932 C C . LYS A 1 250 ? -19.313 3.462 10.052 1.00 94.69 250 LYS A C 1
ATOM 1934 O O . LYS A 1 250 ? -19.748 4.056 9.072 1.00 94.69 250 LYS A O 1
ATOM 1939 N N . ASP A 1 251 ? -19.523 3.875 11.296 1.00 93.56 251 ASP A N 1
ATOM 1940 C CA . ASP A 1 251 ? -20.319 5.040 11.685 1.00 93.56 251 ASP A CA 1
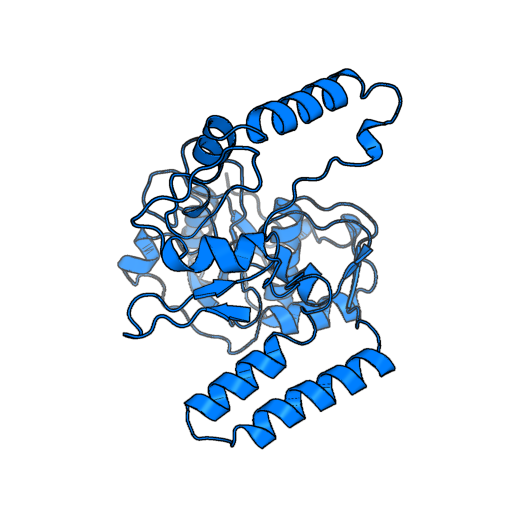ATOM 1941 C C . ASP A 1 251 ? -19.663 5.863 12.808 1.00 93.56 251 ASP A C 1
ATOM 1943 O O . ASP A 1 251 ? -20.319 6.701 13.426 1.00 93.56 251 ASP A O 1
ATOM 1947 N N . GLY A 1 252 ? -18.380 5.615 13.093 1.00 93.75 252 GLY A N 1
ATOM 1948 C CA . GLY A 1 252 ? -17.650 6.286 14.169 1.00 93.75 252 GLY A CA 1
ATOM 1949 C C . GLY A 1 252 ? -17.997 5.808 15.582 1.00 93.75 252 GLY A C 1
ATOM 1950 O O . GLY A 1 252 ? -17.462 6.352 16.549 1.00 93.75 252 GLY A O 1
ATOM 1951 N N . SER A 1 253 ? -18.861 4.797 15.736 1.00 93.00 253 SER A N 1
ATOM 1952 C CA . SER A 1 253 ? -19.207 4.248 17.051 1.00 93.00 253 SER A CA 1
ATOM 1953 C C . SER A 1 253 ? -18.018 3.551 17.708 1.00 93.00 253 SER A C 1
ATOM 1955 O O . SER A 1 253 ? -17.220 2.891 17.037 1.00 93.00 253 SER A O 1
ATOM 1957 N N . GLU A 1 254 ? -17.948 3.635 19.037 1.00 94.56 254 GLU A N 1
ATOM 1958 C CA . GLU A 1 254 ? -17.007 2.841 19.822 1.00 94.56 254 GLU A CA 1
ATOM 1959 C C . GLU A 1 254 ? -17.343 1.346 19.741 1.00 94.56 254 GLU A C 1
ATOM 1961 O O . GLU A 1 254 ? -18.505 0.933 19.698 1.00 94.56 254 GLU A O 1
ATOM 1966 N N . LEU A 1 255 ? -16.299 0.520 19.771 1.00 96.38 255 LEU A N 1
ATOM 1967 C CA . LEU A 1 255 ? -16.435 -0.930 19.849 1.00 96.38 255 LEU A CA 1
ATOM 1968 C C . LEU A 1 255 ? -16.616 -1.345 21.311 1.00 96.38 255 LEU A C 1
ATOM 1970 O O . LEU A 1 255 ? -15.752 -1.069 22.140 1.00 96.38 255 LEU A O 1
ATOM 1974 N N . GLU A 1 256 ? -17.701 -2.032 21.649 1.00 97.06 256 GLU A N 1
ATOM 1975 C CA . GLU A 1 256 ? -17.863 -2.619 22.980 1.00 97.06 256 GLU A CA 1
ATOM 1976 C C . GLU A 1 256 ? -17.045 -3.910 23.089 1.00 97.06 256 GLU A C 1
ATOM 1978 O O . GLU A 1 256 ? -17.057 -4.747 22.188 1.00 97.06 256 GLU A O 1
ATOM 1983 N N . ASP A 1 257 ? -16.341 -4.081 24.206 1.00 96.94 257 ASP A N 1
ATOM 1984 C CA . ASP A 1 257 ? -15.276 -5.080 24.352 1.00 96.94 257 ASP A CA 1
ATOM 1985 C C . ASP A 1 257 ? -15.718 -6.525 24.077 1.00 96.94 257 ASP A C 1
ATOM 1987 O O . ASP A 1 257 ? -14.972 -7.291 23.463 1.00 96.94 257 ASP A O 1
ATOM 1991 N N . GLU A 1 258 ? -16.931 -6.877 24.503 1.00 97.50 258 GLU A N 1
ATOM 1992 C CA . GLU A 1 258 ? -17.484 -8.235 24.423 1.00 97.50 258 GLU A CA 1
ATOM 1993 C C . GLU A 1 258 ? -18.344 -8.473 23.171 1.00 97.50 258 GLU A C 1
ATOM 1995 O O . GLU A 1 258 ? -18.697 -9.615 22.879 1.00 97.50 258 GLU A O 1
ATOM 2000 N N . ASN A 1 259 ? -18.691 -7.418 22.426 1.00 97.88 259 ASN A N 1
ATOM 2001 C CA . ASN A 1 259 ? -19.484 -7.558 21.206 1.00 97.88 259 ASN A CA 1
ATOM 2002 C C . ASN A 1 259 ? -18.595 -8.028 20.055 1.00 97.88 259 ASN A C 1
ATOM 2004 O O . ASN A 1 259 ? -17.443 -7.609 19.940 1.00 97.88 259 ASN A O 1
ATOM 2008 N N . GLU A 1 260 ? -19.143 -8.882 19.194 1.00 97.50 260 GLU A N 1
ATOM 2009 C CA . GLU A 1 260 ? -18.481 -9.336 17.973 1.00 97.50 260 GLU A CA 1
ATOM 2010 C C . GLU A 1 260 ? -18.780 -8.396 16.804 1.00 97.50 260 GLU A C 1
ATOM 2012 O O . GLU A 1 260 ? -19.912 -7.947 16.618 1.00 97.50 260 GLU A O 1
ATOM 2017 N N . TYR A 1 261 ? -17.755 -8.149 15.994 1.00 98.00 261 TYR A N 1
ATOM 2018 C CA . TYR A 1 261 ? -17.787 -7.261 14.842 1.00 98.00 261 TYR A CA 1
ATOM 2019 C C . TYR A 1 261 ? -17.157 -7.951 13.637 1.00 98.00 261 TYR A C 1
ATOM 2021 O O . TYR A 1 261 ? -16.171 -8.683 13.772 1.00 98.00 261 TYR A O 1
ATOM 2029 N N . ILE A 1 262 ? -17.701 -7.693 12.449 1.00 98.06 262 ILE A N 1
ATOM 2030 C CA . ILE A 1 262 ? -17.039 -8.046 11.195 1.00 98.06 262 ILE A CA 1
ATOM 2031 C C . ILE A 1 262 ? -16.022 -6.951 10.894 1.00 98.06 262 ILE A C 1
ATOM 2033 O O . ILE A 1 262 ? -16.380 -5.784 10.756 1.00 98.06 262 ILE A O 1
ATOM 2037 N N . VAL A 1 263 ? -14.753 -7.322 10.781 1.00 98.19 263 VAL A N 1
ATOM 2038 C CA . VAL A 1 263 ? -13.655 -6.385 10.543 1.00 98.19 263 VAL A CA 1
ATOM 2039 C C . VAL A 1 263 ? -12.899 -6.748 9.274 1.00 98.19 263 VAL A C 1
ATOM 2041 O O . VAL A 1 263 ? -12.498 -7.898 9.104 1.00 98.19 263 VAL A O 1
ATOM 2044 N N . VAL A 1 264 ? -12.680 -5.774 8.388 1.00 98.19 264 VAL A N 1
ATOM 2045 C CA . VAL A 1 264 ? -11.728 -5.909 7.274 1.00 98.19 264 VAL A CA 1
ATOM 2046 C C . VAL A 1 264 ? -10.311 -5.643 7.786 1.00 98.19 264 VAL A C 1
ATOM 2048 O O . VAL A 1 264 ? -10.077 -4.656 8.484 1.00 98.19 264 VAL A O 1
ATOM 2051 N N . ILE A 1 265 ? -9.358 -6.529 7.484 1.00 96.56 265 ILE A N 1
ATOM 2052 C CA . ILE A 1 265 ? -7.998 -6.456 8.048 1.00 96.56 265 ILE A CA 1
ATOM 2053 C C . ILE A 1 265 ? -6.958 -6.459 6.927 1.00 96.56 265 ILE A C 1
ATOM 2055 O O . ILE A 1 265 ? -6.872 -7.414 6.158 1.00 96.56 265 ILE A O 1
ATOM 2059 N N . CYS A 1 266 ? -6.126 -5.417 6.878 1.00 96.56 266 CYS A N 1
ATOM 2060 C CA . CYS A 1 266 ? -4.972 -5.313 5.983 1.00 96.56 266 CYS A CA 1
ATOM 2061 C C . CYS A 1 266 ? -3.671 -5.214 6.789 1.00 96.56 266 CYS A C 1
ATOM 2063 O O . CYS A 1 266 ? -3.436 -4.252 7.527 1.00 96.56 266 CYS A O 1
ATOM 2065 N N . GLY A 1 267 ? -2.823 -6.230 6.635 1.00 93.62 267 GLY A N 1
ATOM 2066 C CA . GLY A 1 267 ? -1.686 -6.511 7.504 1.00 93.62 267 GLY A CA 1
ATOM 2067 C C . GLY A 1 267 ? -2.145 -7.331 8.700 1.00 93.62 267 GLY A C 1
ATOM 2068 O O . GLY A 1 267 ? -2.855 -6.832 9.560 1.00 93.62 267 GLY A O 1
ATOM 2069 N N . ILE A 1 268 ? -1.776 -8.609 8.737 1.00 93.81 268 ILE A N 1
ATOM 2070 C CA . ILE A 1 268 ? -2.131 -9.537 9.816 1.00 93.81 268 ILE A CA 1
ATOM 2071 C C . ILE A 1 268 ? -0.843 -9.909 10.553 1.00 93.81 268 ILE A C 1
ATOM 2073 O O . ILE A 1 268 ? 0.071 -10.423 9.897 1.00 93.81 268 ILE A O 1
ATOM 2077 N N . PRO A 1 269 ? -0.750 -9.720 11.884 1.00 91.94 269 PRO A N 1
ATOM 2078 C CA . PRO A 1 269 ? 0.462 -10.039 12.626 1.00 91.94 269 PRO A CA 1
ATOM 2079 C C . PRO A 1 269 ? 0.836 -11.512 12.462 1.00 91.94 269 PRO A C 1
ATOM 2081 O O . PRO A 1 269 ? -0.031 -12.393 12.469 1.00 91.94 269 PRO A O 1
ATOM 2084 N N . LYS A 1 270 ? 2.137 -11.802 12.377 1.00 90.75 270 LYS A N 1
ATOM 2085 C CA . LYS A 1 270 ? 2.648 -13.164 12.164 1.00 90.75 270 LYS A CA 1
ATOM 2086 C C . LYS A 1 270 ? 2.094 -14.156 13.183 1.00 90.75 270 LYS A C 1
ATOM 2088 O O . LYS A 1 270 ? 1.654 -15.233 12.803 1.00 90.75 270 LYS A O 1
ATOM 2093 N N . VAL A 1 271 ? 2.058 -13.758 14.456 1.00 88.69 271 VAL A N 1
ATOM 2094 C CA . VAL A 1 271 ? 1.559 -14.591 15.560 1.00 88.69 271 VAL A CA 1
ATOM 2095 C C . VAL A 1 271 ? 0.111 -15.030 15.325 1.00 88.69 271 VAL A C 1
ATOM 2097 O O . VAL A 1 271 ? -0.213 -16.190 15.555 1.00 88.69 271 VAL A O 1
ATOM 2100 N N . MET A 1 272 ? -0.747 -14.135 14.826 1.00 88.44 272 MET A N 1
ATOM 2101 C CA . MET A 1 272 ? -2.150 -14.452 14.532 1.00 88.44 272 MET A CA 1
ATOM 2102 C C . MET A 1 272 ? -2.310 -15.265 13.247 1.00 88.44 272 MET A C 1
ATOM 2104 O O . MET A 1 272 ? -3.174 -16.138 13.159 1.00 88.44 272 MET A O 1
ATOM 2108 N N . LYS A 1 273 ? -1.458 -15.005 12.250 1.00 86.19 273 LYS A N 1
ATOM 2109 C CA . LYS A 1 273 ? -1.430 -15.783 11.009 1.00 86.19 273 LYS A CA 1
ATOM 2110 C C . LYS A 1 273 ? -1.004 -17.233 11.264 1.00 86.19 273 LYS A C 1
ATOM 2112 O O . LYS A 1 273 ? -1.592 -18.146 10.696 1.00 86.19 273 LYS A O 1
ATOM 2117 N N . GLU A 1 274 ? -0.005 -17.449 12.118 1.00 87.62 274 GLU A N 1
ATOM 2118 C CA . GLU A 1 274 ? 0.531 -18.777 12.449 1.00 87.62 274 GLU A CA 1
ATOM 2119 C C . GLU A 1 274 ? -0.352 -19.554 13.430 1.00 87.62 274 GLU A C 1
ATOM 2121 O O . GLU A 1 274 ? -0.444 -20.776 13.330 1.00 87.62 274 GLU A O 1
ATOM 2126 N N . SER A 1 275 ? -1.023 -18.869 14.360 1.00 86.25 275 SER A N 1
ATOM 2127 C CA . SER A 1 275 ? -1.952 -19.516 15.293 1.00 86.25 275 SER A CA 1
ATOM 2128 C C . SER A 1 275 ? -3.250 -19.976 14.623 1.00 86.25 275 SER A C 1
ATOM 2130 O O . SER A 1 275 ? -3.948 -20.824 15.179 1.00 86.25 275 SER A O 1
ATOM 2132 N N . GLY A 1 276 ? -3.601 -19.404 13.463 1.00 79.56 276 GLY A N 1
ATOM 2133 C CA . GLY A 1 276 ? -4.907 -19.601 12.835 1.00 79.56 276 GLY A CA 1
ATOM 2134 C C . GLY A 1 276 ? -6.058 -19.039 13.675 1.00 79.56 276 GLY A C 1
ATOM 2135 O O . GLY A 1 276 ? -7.192 -19.487 13.535 1.00 79.56 276 GLY A O 1
ATOM 2136 N N . SER A 1 277 ? -5.778 -18.085 14.573 1.00 80.25 277 SER A N 1
ATOM 2137 C CA . SER A 1 277 ? -6.783 -17.519 15.483 1.00 80.25 277 SER A CA 1
ATOM 2138 C C . SER A 1 277 ? -7.800 -16.618 14.784 1.00 80.25 277 SER A C 1
ATOM 2140 O O . SER A 1 277 ? -8.815 -16.274 15.381 1.00 80.25 277 SER A O 1
ATOM 2142 N N . LEU A 1 278 ? -7.526 -16.223 13.539 1.00 84.94 278 LEU A N 1
ATOM 2143 C CA . LEU A 1 278 ? -8.434 -15.440 12.711 1.00 84.94 278 LEU A CA 1
ATOM 2144 C C . LEU A 1 278 ? -9.186 -16.382 11.769 1.00 84.94 278 LEU A C 1
ATOM 2146 O O . LEU A 1 278 ? -8.585 -16.999 10.890 1.00 84.94 278 LEU A O 1
ATOM 2150 N N . ASN A 1 279 ? -10.506 -16.468 11.927 1.00 84.94 279 ASN A N 1
ATOM 2151 C CA . ASN A 1 279 ? -11.373 -17.136 10.960 1.00 84.94 279 ASN A CA 1
ATOM 2152 C C . ASN A 1 279 ? -11.594 -16.219 9.746 1.00 84.94 279 ASN A C 1
ATOM 2154 O O . ASN A 1 279 ? -12.666 -15.632 9.596 1.00 84.94 279 ASN A O 1
ATOM 2158 N N . LEU A 1 280 ? -10.548 -16.045 8.935 1.00 92.81 280 LEU A N 1
ATOM 2159 C CA . LEU A 1 280 ? -10.573 -15.165 7.770 1.00 92.81 280 LEU A CA 1
ATOM 2160 C C . LEU A 1 280 ? -11.586 -15.658 6.732 1.00 92.81 280 LEU A C 1
ATOM 2162 O O . LEU A 1 280 ? -11.620 -16.841 6.393 1.00 92.81 280 LEU A O 1
ATOM 2166 N N . GLN A 1 281 ? -12.388 -14.728 6.229 1.00 95.50 281 GLN A N 1
ATOM 2167 C CA . GLN A 1 281 ? -13.364 -14.932 5.170 1.00 95.50 281 GLN A CA 1
ATOM 2168 C C . GLN A 1 281 ? -12.997 -14.050 3.980 1.00 95.50 281 GLN A C 1
ATOM 2170 O O . GLN A 1 281 ? -12.867 -12.829 4.114 1.00 95.50 281 GLN A O 1
ATOM 2175 N N . ASP A 1 282 ? -12.875 -14.676 2.815 1.00 96.50 282 ASP A N 1
ATOM 2176 C CA . ASP A 1 282 ? -12.706 -13.977 1.548 1.00 96.50 282 ASP A CA 1
ATOM 2177 C C . ASP A 1 282 ? -14.052 -13.402 1.096 1.00 96.50 282 ASP A C 1
ATOM 2179 O O . ASP A 1 282 ? -15.040 -14.127 0.966 1.00 96.50 282 ASP A O 1
ATOM 2183 N N . THR A 1 283 ? -14.094 -12.093 0.865 1.00 97.62 283 THR A N 1
ATOM 2184 C CA . THR A 1 283 ? -15.301 -11.408 0.384 1.00 97.62 283 THR A CA 1
ATOM 2185 C C . THR A 1 283 ? -15.523 -11.585 -1.120 1.00 97.62 283 THR A C 1
ATOM 2187 O O . THR A 1 283 ? -16.629 -11.351 -1.604 1.00 97.62 283 THR A O 1
ATOM 2190 N N . GLY A 1 284 ? -14.483 -11.962 -1.873 1.00 97.38 284 GLY A N 1
ATOM 2191 C CA . GLY A 1 284 ? -14.474 -11.949 -3.337 1.00 97.38 284 GLY A CA 1
ATOM 2192 C C . GLY A 1 284 ? -14.414 -10.547 -3.959 1.00 97.38 284 GLY A C 1
ATOM 2193 O O . GLY A 1 284 ? -14.419 -10.431 -5.182 1.00 97.38 284 GLY A O 1
ATOM 2194 N N . ILE A 1 285 ? -14.356 -9.485 -3.147 1.00 98.25 285 ILE A N 1
ATOM 2195 C CA . ILE A 1 285 ? -14.289 -8.095 -3.609 1.00 98.25 285 ILE A CA 1
ATOM 2196 C C . ILE A 1 285 ? -12.826 -7.728 -3.835 1.00 98.25 285 ILE A C 1
ATOM 2198 O O . ILE A 1 285 ? -12.046 -7.708 -2.884 1.00 98.25 285 ILE A O 1
ATOM 2202 N N . VAL A 1 286 ? -12.454 -7.409 -5.073 1.00 97.88 286 VAL A N 1
ATOM 2203 C CA . VAL A 1 286 ? -11.108 -6.924 -5.409 1.00 97.88 286 VAL A CA 1
ATOM 2204 C C . VAL A 1 286 ? -10.947 -5.495 -4.889 1.00 97.88 286 VAL A C 1
ATOM 2206 O O . VAL A 1 286 ? -11.723 -4.607 -5.246 1.00 97.88 286 VAL A O 1
ATOM 2209 N N . GLY A 1 287 ? -9.931 -5.253 -4.055 1.00 97.56 287 GLY A N 1
ATOM 2210 C CA . GLY A 1 287 ? -9.751 -3.943 -3.418 1.00 97.56 287 GLY A CA 1
ATOM 2211 C C . GLY A 1 287 ? -9.530 -2.802 -4.419 1.00 97.56 287 GLY A C 1
ATOM 2212 O O . GLY A 1 287 ? -10.029 -1.697 -4.208 1.00 97.56 287 GLY A O 1
ATOM 2213 N N . LEU A 1 288 ? -8.835 -3.067 -5.533 1.00 97.31 288 LEU A N 1
ATOM 2214 C CA . LEU A 1 288 ? -8.623 -2.078 -6.596 1.00 97.31 288 LEU A CA 1
ATOM 2215 C C . LEU A 1 288 ? -9.939 -1.685 -7.280 1.00 97.31 288 LEU A C 1
ATOM 2217 O O . LEU A 1 288 ? -10.145 -0.510 -7.576 1.00 97.31 288 LEU A O 1
ATOM 2221 N N . ASP A 1 289 ? -10.848 -2.636 -7.498 1.00 97.62 289 ASP A N 1
ATOM 2222 C CA . ASP A 1 289 ? -12.158 -2.347 -8.086 1.00 97.62 289 ASP A CA 1
ATOM 2223 C C . ASP A 1 289 ? -13.001 -1.476 -7.151 1.00 97.62 289 ASP A C 1
ATOM 2225 O O . ASP A 1 289 ? -13.529 -0.450 -7.583 1.00 97.62 289 ASP A O 1
ATOM 2229 N N . ALA A 1 290 ? -13.013 -1.796 -5.853 1.00 98.44 290 ALA A N 1
ATOM 2230 C CA . ALA A 1 290 ? -13.653 -0.962 -4.837 1.00 98.44 290 ALA A CA 1
ATOM 2231 C C . ALA A 1 290 ? -13.080 0.468 -4.809 1.00 98.44 290 ALA A C 1
ATOM 2233 O O . ALA A 1 290 ? -13.829 1.445 -4.755 1.00 98.44 290 ALA A O 1
ATOM 2234 N N . ALA A 1 291 ? -11.753 0.610 -4.891 1.00 98.12 291 ALA A N 1
ATOM 2235 C CA . ALA A 1 291 ? -11.099 1.915 -4.918 1.00 98.12 291 ALA A CA 1
ATOM 2236 C C . ALA A 1 291 ? -11.464 2.721 -6.172 1.00 98.12 291 ALA A C 1
ATOM 2238 O O . ALA A 1 291 ? -11.762 3.911 -6.067 1.00 98.12 291 ALA A O 1
ATOM 2239 N N . LYS A 1 292 ? -11.503 2.086 -7.350 1.00 97.75 292 LYS A N 1
ATOM 2240 C CA . LYS A 1 292 ? -11.928 2.732 -8.601 1.00 97.75 292 LYS A CA 1
ATOM 2241 C C . LYS A 1 292 ? -13.360 3.247 -8.526 1.00 97.75 292 LYS A C 1
ATOM 2243 O O . LYS A 1 292 ? -13.612 4.386 -8.914 1.00 97.75 292 LYS A O 1
ATOM 2248 N N . GLU A 1 293 ? -14.285 2.426 -8.032 1.00 98.06 293 GLU A N 1
ATOM 2249 C CA . GLU A 1 293 ? -15.693 2.807 -7.880 1.00 98.06 293 GLU A CA 1
ATOM 2250 C C . GLU A 1 293 ? -15.855 3.980 -6.908 1.00 98.06 293 GLU A C 1
ATOM 2252 O O . GLU A 1 293 ? -16.528 4.967 -7.223 1.00 98.06 293 GLU A O 1
ATOM 2257 N N . TYR A 1 294 ? -15.184 3.908 -5.756 1.00 98.25 294 TYR A N 1
ATOM 2258 C CA . TYR A 1 294 ? -15.210 4.967 -4.753 1.00 98.25 294 TYR A CA 1
ATOM 2259 C C . TYR A 1 294 ? -14.639 6.284 -5.295 1.00 98.25 294 TYR A C 1
ATOM 2261 O O . TYR A 1 294 ? -15.277 7.333 -5.182 1.00 98.25 294 TYR A O 1
ATOM 2269 N N . LEU A 1 295 ? -13.459 6.245 -5.920 1.00 97.62 295 LEU A N 1
ATOM 2270 C CA . LEU A 1 295 ? -12.805 7.441 -6.449 1.00 97.62 295 LEU A CA 1
ATOM 2271 C C . LEU A 1 295 ? -13.618 8.066 -7.584 1.00 97.62 295 LEU A C 1
ATOM 2273 O O . LEU A 1 295 ? -13.793 9.283 -7.591 1.00 97.62 295 LEU A O 1
ATOM 2277 N N . ALA A 1 296 ? -14.202 7.255 -8.474 1.00 96.69 296 ALA A N 1
ATOM 2278 C CA . ALA A 1 296 ? -15.029 7.761 -9.570 1.00 96.69 296 ALA A CA 1
ATOM 2279 C C . ALA A 1 296 ? -16.293 8.473 -9.061 1.00 96.69 296 ALA A C 1
ATOM 2281 O O . ALA A 1 296 ? -16.774 9.416 -9.691 1.00 96.69 296 ALA A O 1
ATOM 2282 N N . LYS A 1 297 ? -16.822 8.037 -7.911 1.00 97.00 297 LYS A N 1
ATOM 2283 C CA . LYS A 1 297 ? -17.948 8.681 -7.225 1.00 97.00 297 LYS A CA 1
ATOM 2284 C C . LYS A 1 297 ? -17.546 10.011 -6.581 1.00 97.00 297 LYS A C 1
ATOM 2286 O O . LYS A 1 297 ? -18.321 10.963 -6.630 1.00 97.00 297 LYS A O 1
ATOM 2291 N N . VAL A 1 298 ? -16.373 10.064 -5.955 1.00 96.25 298 VAL A N 1
ATOM 2292 C CA . VAL A 1 298 ? -15.876 11.243 -5.230 1.00 96.25 298 VAL A CA 1
ATOM 2293 C C . VAL A 1 298 ? -15.348 12.325 -6.179 1.00 96.25 298 VAL A C 1
ATOM 2295 O O . VAL A 1 298 ? -15.593 13.510 -5.961 1.00 96.25 298 VAL A O 1
ATOM 2298 N N . GLY A 1 299 ? -14.646 11.935 -7.243 1.00 96.19 299 GLY A N 1
ATOM 2299 C CA . GLY A 1 299 ? -14.027 12.835 -8.215 1.00 96.19 299 GLY A CA 1
ATOM 2300 C C . GLY A 1 299 ? -12.748 13.495 -7.694 1.00 96.19 299 GLY A C 1
ATOM 2301 O O . GLY A 1 299 ? -11.664 13.182 -8.181 1.00 96.19 299 GLY A O 1
ATOM 2302 N N . GLU A 1 300 ? -12.869 14.385 -6.706 1.00 97.06 300 GLU A N 1
ATOM 2303 C CA . GLU A 1 300 ? -11.747 15.125 -6.108 1.00 97.06 300 GLU A CA 1
ATOM 2304 C C . GLU A 1 300 ? -11.421 14.616 -4.696 1.00 97.06 300 GLU A C 1
ATOM 2306 O O . GLU A 1 300 ? -12.269 14.577 -3.801 1.00 97.06 300 GLU A O 1
ATOM 2311 N N . LEU A 1 301 ? -10.162 14.235 -4.493 1.00 96.50 301 LEU A N 1
ATOM 2312 C CA . LEU A 1 301 ? -9.641 13.709 -3.240 1.00 96.50 301 LEU A CA 1
ATOM 2313 C C . LEU A 1 301 ? -8.764 14.757 -2.544 1.00 96.50 301 LEU A C 1
ATOM 2315 O O . LEU A 1 301 ? -7.806 15.276 -3.113 1.00 96.50 301 LEU A O 1
ATOM 2319 N N . SER A 1 302 ? -9.062 15.022 -1.278 1.00 96.88 302 SER A N 1
ATOM 2320 C CA . SER A 1 302 ? -8.262 15.857 -0.380 1.00 96.88 302 SER A CA 1
ATOM 2321 C C . SER A 1 302 ? -8.391 15.343 1.053 1.00 96.88 302 SER A C 1
ATOM 2323 O O . SER A 1 302 ? -9.171 14.427 1.317 1.00 96.88 302 SER A O 1
ATOM 2325 N N . SER A 1 303 ? -7.687 15.955 2.002 1.00 96.31 303 SER A N 1
ATOM 2326 C CA . SER A 1 303 ? -7.870 15.679 3.429 1.00 96.31 303 SER A CA 1
ATOM 2327 C C . SER A 1 303 ? -9.318 15.891 3.873 1.00 96.31 303 SER A C 1
ATOM 2329 O O . SER A 1 303 ? -9.808 15.138 4.704 1.00 96.31 303 SER A O 1
ATOM 2331 N N . ALA A 1 304 ? -10.043 16.835 3.261 1.00 95.31 304 ALA A N 1
ATOM 2332 C CA . ALA A 1 304 ? -11.455 17.086 3.552 1.00 95.31 304 ALA A CA 1
ATOM 2333 C C . ALA A 1 304 ? -12.398 15.971 3.064 1.00 95.31 304 ALA A C 1
ATOM 2335 O O . ALA A 1 304 ? -13.554 15.918 3.480 1.00 95.31 304 ALA A O 1
ATOM 2336 N N . THR A 1 305 ? -11.926 15.103 2.169 1.00 95.12 305 THR A N 1
ATOM 2337 C CA . THR A 1 305 ? -12.663 13.923 1.699 1.00 95.12 305 THR A CA 1
ATOM 2338 C C . THR A 1 305 ? -12.568 12.766 2.702 1.00 95.12 305 THR A C 1
ATOM 2340 O O . THR A 1 305 ? -13.424 11.881 2.701 1.00 95.12 305 THR A O 1
ATOM 2343 N N . LEU A 1 306 ? -11.534 12.762 3.551 1.00 96.62 306 LEU A N 1
ATOM 2344 C CA . LEU A 1 306 ? -11.332 11.734 4.566 1.00 96.62 306 LEU A CA 1
ATOM 2345 C C . LEU A 1 306 ? -12.296 11.967 5.727 1.00 96.62 306 LEU A C 1
ATOM 2347 O O . LEU A 1 306 ? -12.336 13.049 6.312 1.00 96.62 306 LEU A O 1
ATOM 2351 N N . ASP A 1 307 ? -13.073 10.944 6.070 1.00 95.88 307 ASP A N 1
ATOM 2352 C CA . ASP A 1 307 ? -13.999 11.039 7.192 1.00 95.88 307 ASP A CA 1
ATOM 2353 C C . ASP A 1 307 ? -13.280 10.711 8.506 1.00 95.88 307 ASP A C 1
ATOM 2355 O O . ASP A 1 307 ? -13.164 9.554 8.923 1.00 95.88 307 ASP A O 1
ATOM 2359 N N . ASP A 1 308 ? -12.770 11.754 9.159 1.00 95.94 308 ASP A N 1
ATOM 2360 C CA . ASP A 1 308 ? -12.111 11.652 10.464 1.00 95.94 308 ASP A CA 1
ATOM 2361 C C . ASP A 1 308 ? -13.047 11.138 11.568 1.00 95.94 308 ASP A C 1
ATOM 2363 O O . ASP A 1 308 ? -12.564 10.621 12.574 1.00 95.94 308 ASP A O 1
ATOM 2367 N N . SER A 1 309 ? -14.375 11.233 11.398 1.00 95.44 309 SER A N 1
ATOM 2368 C CA . SER A 1 309 ? -15.328 10.751 12.407 1.00 95.44 309 SER A CA 1
ATOM 2369 C C . SER A 1 309 ? -15.369 9.227 12.513 1.00 95.44 309 SER A C 1
ATOM 2371 O O . SER A 1 309 ? -15.754 8.696 13.552 1.00 95.44 309 SER A O 1
ATOM 2373 N N . LEU A 1 310 ? -14.920 8.519 11.472 1.00 96.31 310 LEU A N 1
ATOM 2374 C CA . LEU A 1 310 ? -14.833 7.060 11.468 1.00 96.31 310 LEU A CA 1
ATOM 2375 C C . LEU A 1 310 ? -13.616 6.556 12.253 1.00 96.31 310 LEU A C 1
ATOM 2377 O O . LEU A 1 310 ? -13.615 5.414 12.716 1.00 96.31 310 LEU A O 1
ATOM 2381 N N . VAL A 1 311 ? -12.573 7.380 12.395 1.00 96.69 311 VAL A N 1
ATOM 2382 C CA . VAL A 1 311 ? -11.294 6.988 12.998 1.00 96.69 311 VAL A CA 1
ATOM 2383 C C . VAL A 1 311 ? -11.427 6.879 14.514 1.00 96.69 311 VAL A C 1
ATOM 2385 O O . VAL A 1 311 ? -11.814 7.824 15.197 1.00 96.69 311 VAL A O 1
ATOM 2388 N N . GLN A 1 312 ? -11.033 5.731 15.056 1.00 95.81 312 GLN A N 1
ATOM 2389 C CA . GLN A 1 312 ? -11.051 5.478 16.492 1.00 95.81 312 GLN A CA 1
ATOM 2390 C C . GLN A 1 312 ? -9.675 5.731 17.108 1.00 95.81 312 GLN A C 1
ATOM 2392 O O . GLN A 1 312 ? -8.640 5.365 16.546 1.00 95.81 312 GLN A O 1
ATOM 2397 N N . THR A 1 313 ? -9.665 6.314 18.305 1.00 87.94 313 THR A N 1
ATOM 2398 C CA . THR A 1 313 ? -8.458 6.406 19.134 1.00 87.94 313 THR A CA 1
ATOM 2399 C C . THR A 1 313 ? -8.481 5.277 20.152 1.00 87.94 313 THR A C 1
ATOM 2401 O O . THR A 1 313 ? -9.479 5.088 20.842 1.00 87.94 313 THR A O 1
ATOM 2404 N N . VAL A 1 314 ? -7.388 4.524 20.243 1.00 81.56 314 VAL A N 1
ATOM 2405 C CA . VAL A 1 314 ? -7.244 3.447 21.225 1.00 81.56 314 VAL A CA 1
ATOM 2406 C C . VAL A 1 314 ? -6.211 3.883 22.260 1.00 81.56 314 VAL A C 1
ATOM 2408 O O . VAL A 1 314 ? -5.057 4.118 21.905 1.00 81.56 314 VAL A O 1
ATOM 2411 N N . GLU A 1 315 ? -6.642 4.045 23.514 1.00 63.88 315 GLU A N 1
ATOM 2412 C CA . GLU A 1 315 ? -5.779 4.392 24.660 1.00 63.88 315 GLU A CA 1
ATOM 2413 C C . GLU A 1 315 ? -5.015 3.178 25.231 1.00 63.88 315 GLU A C 1
ATOM 2415 O O . GLU A 1 315 ? -5.507 2.024 25.197 1.00 63.88 315 GLU A O 1
#

Secondary structure (DSSP, 8-state):
-EE--TTSTT-EE-BS--------GGGGSTT-HHHHHHHHHHHHHHTSHHHHHHHH---TT----STT----TTSTTGGGHHHHHTT--B---STTTHHHHHHHHHHHHHHHTTSS-HHHHHHHHHHHHHHHHHH----SEEE-S-B-HHHHHHHHHHHHHHHH--SEEEEEB----TTS-GGGS-TTSB-S-B-SEEE-HHHHHHH-TTTTTPEEEEEEEEHHHHHHHHHH-B-SSSSS-PBPEEEEETTSPPPPTTSEEEEEEES--HHHHHHT-S--EEEEEEHHHHHHHHHHHH-EE-GGGS-GGGBPP--

Foldseek 3Di:
DWDADPVRPLIDAFAPDPDDDDDDPCCPDPPNVVVVVVVVVLVVLCLDPVNVCVVPNDDLADFDPHPPTDRDPPRSCVVVVVVVVVVVHHHPPVVPCPQQCVQLVVLVVCCVVVVDPPVSSVVSSVVSVVCCVVPPFDFLAWEQAKAFLQLLQLLLFLLCCVVQVWFKEWAFTDDDDPPDDPVRTQLQHFADMQHTTTDGLVSNQRGHNQRDFRFWKKFKDALQVLLVCQVCAAAQPPPSDHTHIFMFGSQLDRGDRGDITIYTYGHHHPVCVVVVVTPIDGPNHGSSVSSSVVNNVVRYDYPVVRDPSRTDDRD